Protein AF-A0A1V4YWN0-F1 (afdb_monomer_lite)

Secondary structure (DSSP, 8-state):
-----HHHHHHHHHHHHHHHHHHHHHHHHHHGGG---SS-HHHHHHHHHHHHHHHHHHHHHHHHHHHHHHHHHHHHHHHHHHHHHHHHHHHHHHHHHHHHHHHHHHHHTT--TTT-SEE--TT----TTGGGGGGG-TT--HHHHHHHHHHHHHHHHHHHHHHH-TTSSEEHHHHHTTGGGHHHHHHHHHHHHH-TT-

Foldseek 3Di:
DDPDPPVVVVVVVVVVVVVVVCVVVCVVVVVVVPPDDDDPPPVVVVVVVVVVVVVCVVVCVVVVVVVVVVVVVVVVVVVVVVVLVVLVVLLVLLLVLLVVLLVVLLVLLPDDCVVPQFDQLLVSDHDPVNVVSVVSQPQDDPVLVVLSVVSVVVSVVQNVCCVPPPVNGDGSVVSNVCNVSSVSSVVSSVSSVVPPPD

pLDDT: mean 72.59, std 13.71, range [36.25, 92.62]

Radius of gyration: 34.32 Å; chains: 1; bounding box: 66×40×100 Å

Structure (mmCIF, N/CA/C/O backbone):
data_AF-A0A1V4YWN0-F1
#
_entry.id   AF-A0A1V4YWN0-F1
#
loop_
_atom_site.group_PDB
_atom_site.id
_atom_site.type_symbol
_atom_site.label_atom_id
_atom_site.label_alt_id
_atom_site.label_comp_id
_atom_site.label_asym_id
_atom_site.label_entity_id
_atom_site.label_seq_id
_atom_site.pdbx_PDB_ins_code
_atom_site.Cartn_x
_atom_site.Cartn_y
_atom_site.Cartn_z
_atom_site.occupancy
_atom_site.B_iso_or_equiv
_atom_site.auth_seq_id
_atom_site.auth_comp_id
_atom_site.auth_asym_id
_atom_site.auth_atom_id
_atom_site.pdbx_PDB_model_num
ATOM 1 N N . MET A 1 1 ? 17.679 8.419 -9.869 1.00 37.31 1 MET A N 1
ATOM 2 C CA . MET A 1 1 ? 19.044 8.491 -10.421 1.00 37.31 1 MET A CA 1
ATOM 3 C C . MET A 1 1 ? 19.410 7.092 -10.901 1.00 37.31 1 MET A C 1
ATOM 5 O O . MET A 1 1 ? 19.628 6.218 -10.076 1.00 37.31 1 MET A O 1
ATOM 9 N N . VAL A 1 2 ? 19.307 6.814 -12.204 1.00 39.53 2 VAL A N 1
ATOM 10 C CA . VAL A 1 2 ? 19.708 5.505 -12.746 1.00 39.53 2 VAL A CA 1
ATOM 11 C C . VAL A 1 2 ? 21.231 5.508 -12.811 1.00 39.53 2 VAL A C 1
ATOM 13 O O . VAL A 1 2 ? 21.807 6.296 -13.558 1.00 39.53 2 VAL A O 1
ATOM 16 N N . HIS A 1 3 ? 21.885 4.654 -12.023 1.00 36.25 3 HIS A N 1
ATOM 17 C CA . HIS A 1 3 ? 23.308 4.370 -12.188 1.00 36.25 3 HIS A CA 1
ATOM 18 C C . HIS A 1 3 ? 23.494 3.575 -13.486 1.00 36.25 3 HIS A C 1
ATOM 20 O O . HIS A 1 3 ? 23.595 2.352 -13.495 1.00 36.25 3 HIS A O 1
ATOM 26 N N . MET A 1 4 ? 23.512 4.281 -14.616 1.00 46.16 4 MET A N 1
ATOM 27 C CA . MET A 1 4 ? 24.118 3.745 -15.827 1.00 46.16 4 MET A CA 1
ATOM 28 C C . MET A 1 4 ? 25.611 3.582 -15.551 1.00 46.16 4 MET A C 1
ATOM 30 O O . MET A 1 4 ? 26.273 4.490 -15.046 1.00 46.16 4 MET A O 1
ATOM 34 N N . ASN A 1 5 ? 26.129 2.394 -15.844 1.00 51.06 5 ASN A N 1
ATOM 35 C CA . ASN A 1 5 ? 27.512 2.036 -15.574 1.00 51.06 5 ASN A CA 1
ATOM 36 C C . ASN A 1 5 ? 28.433 3.022 -16.315 1.00 51.06 5 ASN A C 1
ATOM 38 O O . ASN A 1 5 ? 28.303 3.168 -17.531 1.00 51.06 5 ASN A O 1
ATOM 42 N N . HIS A 1 6 ? 29.349 3.692 -15.607 1.00 53.69 6 HIS A N 1
ATOM 43 C CA . HIS A 1 6 ? 30.228 4.759 -16.128 1.00 53.69 6 HIS A CA 1
ATOM 44 C C . HIS A 1 6 ? 30.942 4.367 -17.440 1.00 53.69 6 HIS A C 1
ATOM 46 O O . HIS A 1 6 ? 31.206 5.199 -18.307 1.00 53.69 6 HIS A O 1
ATOM 52 N N . LYS A 1 7 ? 31.186 3.064 -17.629 1.00 52.62 7 LYS A N 1
ATOM 53 C CA . LYS A 1 7 ? 31.732 2.478 -18.859 1.00 52.62 7 LYS A CA 1
ATOM 54 C C . LYS A 1 7 ? 30.882 2.756 -20.108 1.00 52.62 7 LYS A C 1
ATOM 56 O O . LYS A 1 7 ? 31.449 2.983 -21.165 1.00 52.62 7 LYS A O 1
ATOM 61 N N . SER A 1 8 ? 29.552 2.796 -20.004 1.00 52.19 8 SER A N 1
ATOM 62 C CA . SER A 1 8 ? 28.661 3.022 -21.158 1.00 52.19 8 SER A CA 1
ATOM 63 C C . SER A 1 8 ? 28.730 4.461 -21.676 1.00 52.19 8 SER A C 1
ATOM 65 O O . SER A 1 8 ? 28.725 4.669 -22.885 1.00 52.19 8 SER A O 1
ATOM 67 N N . TYR A 1 9 ? 28.877 5.449 -20.783 1.00 59.91 9 TYR A N 1
ATOM 68 C CA . TYR A 1 9 ? 29.095 6.846 -21.178 1.00 59.91 9 TYR A CA 1
ATOM 69 C C . TYR A 1 9 ? 30.463 7.050 -21.824 1.00 59.91 9 TYR A C 1
ATOM 71 O O . TYR A 1 9 ? 30.559 7.747 -22.829 1.00 59.91 9 TYR A O 1
ATOM 79 N N . ILE A 1 10 ? 31.503 6.399 -21.290 1.00 64.69 10 ILE A N 1
ATOM 80 C CA . ILE A 1 10 ? 32.845 6.448 -21.884 1.00 64.69 10 ILE A CA 1
ATOM 81 C C . ILE A 1 10 ? 32.833 5.820 -23.280 1.00 64.69 10 ILE A C 1
ATOM 83 O O . ILE A 1 10 ? 33.376 6.411 -24.203 1.00 64.69 10 ILE A O 1
ATOM 87 N N . VAL A 1 11 ? 32.202 4.656 -23.460 1.00 67.62 11 VAL A N 1
ATOM 88 C CA . VAL A 1 11 ? 32.151 3.977 -24.767 1.00 67.62 11 VAL A CA 1
ATOM 89 C C . VAL A 1 11 ? 31.362 4.800 -25.787 1.00 67.62 11 VAL A C 1
ATOM 91 O O . VAL A 1 11 ? 31.818 4.959 -26.916 1.00 67.62 11 VAL A O 1
ATOM 94 N N . MET A 1 12 ? 30.223 5.379 -25.394 1.00 61.75 12 MET A N 1
ATOM 95 C CA . MET A 1 12 ? 29.432 6.235 -26.282 1.00 61.75 12 MET A CA 1
ATOM 96 C C . MET A 1 12 ? 30.170 7.539 -26.622 1.00 61.75 12 MET A C 1
ATOM 98 O O . MET A 1 12 ? 30.210 7.935 -27.783 1.00 61.75 12 MET A O 1
ATOM 102 N N . GLY A 1 13 ? 30.820 8.169 -25.638 1.00 68.56 13 GLY A N 1
ATOM 103 C CA . GLY A 1 13 ? 31.642 9.362 -25.845 1.00 68.56 13 GLY A CA 1
ATOM 104 C C . GLY A 1 13 ? 32.867 9.094 -26.723 1.00 68.56 13 GLY A C 1
ATOM 105 O O . GLY A 1 13 ? 33.160 9.880 -27.619 1.00 68.56 13 GLY A O 1
ATOM 106 N N . ALA A 1 14 ? 33.538 7.956 -26.532 1.00 70.50 14 ALA A N 1
ATOM 107 C CA . ALA A 1 14 ? 34.670 7.535 -27.352 1.00 70.50 14 ALA A CA 1
ATOM 108 C C . ALA A 1 14 ? 34.246 7.221 -28.792 1.00 70.50 14 ALA A C 1
ATOM 110 O O . ALA A 1 14 ? 34.930 7.632 -29.722 1.00 70.50 14 ALA A O 1
ATOM 111 N N . ALA A 1 15 ? 33.103 6.559 -28.997 1.00 70.69 15 ALA A N 1
ATOM 112 C CA . ALA A 1 15 ? 32.574 6.292 -30.333 1.00 70.69 15 ALA A CA 1
ATOM 113 C C . ALA A 1 15 ? 32.248 7.592 -31.088 1.00 70.69 15 ALA A C 1
ATOM 115 O O . ALA A 1 15 ? 32.632 7.739 -32.247 1.00 70.69 15 ALA A O 1
ATOM 116 N N . VAL A 1 16 ? 31.614 8.562 -30.419 1.00 72.81 16 VAL A N 1
ATOM 117 C CA . VAL A 1 16 ? 31.335 9.888 -30.995 1.00 72.81 16 VAL A CA 1
ATOM 118 C C . VAL A 1 16 ? 32.631 10.651 -31.279 1.00 72.81 16 VAL A C 1
ATOM 120 O O . VAL A 1 16 ? 32.766 11.237 -32.348 1.00 72.81 16 VAL A O 1
ATOM 123 N N . ALA A 1 17 ? 33.614 10.610 -30.376 1.00 72.25 17 ALA A N 1
ATOM 124 C CA . ALA A 1 17 ? 34.901 11.271 -30.576 1.00 72.25 17 ALA A CA 1
ATOM 125 C C . ALA A 1 17 ? 35.695 10.663 -31.745 1.00 72.25 17 ALA A C 1
ATOM 127 O O . ALA A 1 17 ? 36.186 11.400 -32.593 1.00 72.25 17 ALA A O 1
ATOM 128 N N . ILE A 1 18 ? 35.773 9.331 -31.840 1.00 76.06 18 ILE A N 1
ATOM 129 C CA . ILE A 1 18 ? 36.433 8.625 -32.952 1.00 76.06 18 ILE A CA 1
ATOM 130 C C . ILE A 1 18 ? 35.746 8.960 -34.279 1.00 76.06 18 ILE A C 1
ATOM 132 O O . ILE A 1 18 ? 36.415 9.217 -35.275 1.00 76.06 18 ILE A O 1
ATOM 136 N N . PHE A 1 19 ? 34.417 9.017 -34.291 1.00 70.06 19 PHE A N 1
ATOM 137 C CA . PHE A 1 19 ? 33.637 9.379 -35.469 1.00 70.06 19 PHE A CA 1
ATOM 138 C C . PHE A 1 19 ? 33.872 10.831 -35.908 1.00 70.06 19 PHE A C 1
ATOM 140 O O . PHE A 1 19 ? 34.099 11.088 -37.089 1.00 70.06 19 PHE A O 1
ATOM 147 N N . LEU A 1 20 ? 33.903 11.773 -34.960 1.00 69.81 20 LEU A N 1
ATOM 148 C CA . LEU A 1 20 ? 34.210 13.179 -35.234 1.00 69.81 20 LEU A CA 1
ATOM 149 C C . LEU A 1 20 ? 35.657 13.380 -35.708 1.00 69.81 20 LEU A C 1
ATOM 151 O O . LEU A 1 20 ? 35.900 14.215 -36.574 1.00 69.81 20 LEU A O 1
ATOM 155 N N . LEU A 1 21 ? 36.606 12.594 -35.192 1.00 70.19 21 LEU A N 1
ATOM 156 C CA . LEU A 1 21 ? 38.009 12.615 -35.620 1.00 70.19 21 LEU A CA 1
ATOM 157 C C . LEU A 1 21 ? 38.237 11.917 -36.971 1.00 70.19 21 LEU A C 1
ATOM 159 O O . LEU A 1 21 ? 39.190 12.247 -37.675 1.00 70.19 21 LEU A O 1
ATOM 163 N N . ALA A 1 22 ? 37.366 10.983 -37.359 1.00 66.69 22 ALA A N 1
ATOM 164 C CA . ALA A 1 22 ? 37.420 10.313 -38.656 1.00 66.69 22 ALA A CA 1
ATOM 165 C C . ALA A 1 22 ? 36.814 11.155 -39.796 1.00 66.69 22 ALA A C 1
ATOM 167 O O . ALA A 1 22 ? 37.215 10.983 -40.947 1.00 66.69 22 ALA A O 1
ATOM 168 N N . LEU A 1 23 ? 35.898 12.090 -39.498 1.00 62.34 23 LEU A N 1
ATOM 169 C CA . LEU A 1 23 ? 35.267 12.967 -40.498 1.00 62.34 23 LEU A CA 1
ATOM 170 C C . LEU A 1 23 ? 36.295 13.735 -41.359 1.00 62.34 23 LEU A C 1
ATOM 172 O O . LEU A 1 23 ? 36.214 13.623 -42.583 1.00 62.34 23 LEU A O 1
ATOM 176 N N . PRO A 1 24 ? 37.305 14.435 -40.794 1.00 60.66 24 PRO A N 1
ATOM 177 C CA . PRO A 1 24 ? 38.325 15.118 -41.590 1.00 60.66 24 PRO A CA 1
ATOM 178 C C . PRO A 1 24 ? 39.103 14.177 -42.514 1.00 60.66 24 PRO A C 1
ATOM 180 O O . PRO A 1 24 ? 39.432 14.560 -43.630 1.00 60.66 24 PRO A O 1
ATOM 183 N N . LEU A 1 25 ? 39.374 12.940 -42.085 1.00 60.31 25 LEU A N 1
ATOM 184 C CA . LEU A 1 25 ? 40.135 11.961 -42.870 1.00 60.31 25 LEU A CA 1
ATOM 185 C C . LEU A 1 25 ? 39.333 11.415 -44.058 1.00 60.31 25 LEU A C 1
ATOM 187 O O . LEU A 1 25 ? 39.895 11.202 -45.132 1.00 60.31 25 LEU A O 1
ATOM 191 N N . ILE A 1 26 ? 38.021 11.232 -43.889 1.00 61.62 26 ILE A N 1
ATOM 192 C CA 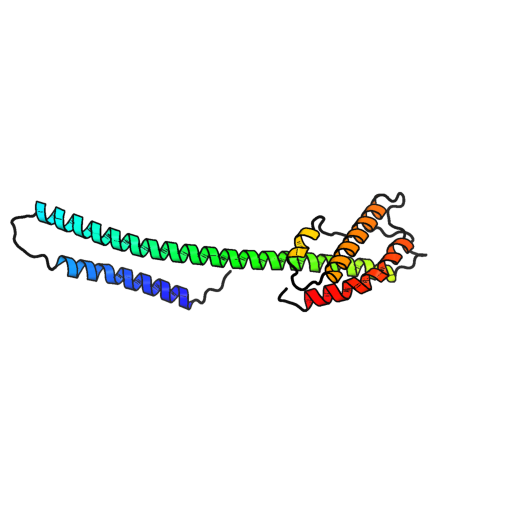. ILE A 1 26 ? 37.118 10.802 -44.965 1.00 61.62 26 ILE A CA 1
ATOM 193 C C . ILE A 1 26 ? 36.950 11.929 -45.995 1.00 61.62 26 ILE A C 1
ATOM 195 O O . ILE A 1 26 ? 37.051 11.679 -47.196 1.00 61.62 26 ILE A O 1
ATOM 199 N N . PHE A 1 27 ? 36.775 13.177 -45.546 1.00 56.78 27 PHE A N 1
ATOM 200 C CA . PHE A 1 27 ? 36.666 14.329 -46.447 1.00 56.78 27 PHE A CA 1
ATOM 201 C C . PHE A 1 27 ? 37.979 14.638 -47.177 1.00 56.78 27 PHE A C 1
ATOM 203 O O . PHE A 1 27 ? 37.954 14.908 -48.376 1.00 56.78 27 PHE A O 1
ATOM 210 N N . ASN A 1 28 ? 39.128 14.543 -46.500 1.00 55.12 28 ASN A N 1
ATOM 211 C CA . ASN A 1 28 ? 40.424 14.867 -47.101 1.00 55.12 28 ASN A CA 1
ATOM 212 C C . ASN A 1 28 ? 40.854 13.839 -48.167 1.00 55.12 28 ASN A C 1
ATOM 214 O O . ASN A 1 28 ? 41.396 14.224 -49.201 1.00 55.12 28 ASN A O 1
ATOM 218 N N . ASN A 1 29 ? 40.554 12.547 -47.971 1.00 54.59 29 ASN A N 1
ATOM 219 C CA . ASN A 1 29 ? 40.849 11.493 -48.955 1.00 54.59 29 ASN A CA 1
ATOM 220 C C . ASN A 1 29 ? 39.800 11.394 -50.081 1.00 54.59 29 ASN A C 1
ATOM 222 O O . ASN A 1 29 ? 40.133 10.990 -51.193 1.00 54.59 29 ASN A O 1
ATOM 226 N N . GLY A 1 30 ? 38.543 11.780 -49.827 1.00 52.00 30 GLY A N 1
ATOM 227 C CA . GLY A 1 30 ? 37.497 11.830 -50.856 1.00 52.00 30 GLY A CA 1
ATOM 228 C C . GLY A 1 30 ? 37.662 12.992 -51.846 1.00 52.00 30 GLY A C 1
ATOM 229 O O . GLY A 1 30 ? 37.356 12.840 -53.025 1.00 52.00 30 GLY A O 1
ATOM 230 N N . LEU A 1 31 ? 38.192 14.134 -51.390 1.00 48.06 31 LEU A N 1
ATOM 231 C CA . LEU A 1 31 ? 38.427 15.327 -52.219 1.00 48.06 31 LEU A CA 1
ATOM 232 C C . LEU A 1 31 ? 39.722 15.264 -53.047 1.00 48.06 31 LEU A C 1
ATOM 234 O O . LEU A 1 31 ? 39.820 15.920 -54.082 1.00 48.06 31 LEU A O 1
ATOM 238 N N . SER A 1 32 ? 40.714 14.470 -52.638 1.00 46.69 32 SER A N 1
ATOM 239 C CA . SER A 1 32 ? 42.018 14.400 -53.318 1.00 46.69 32 SER A CA 1
ATOM 240 C C . SER A 1 32 ? 42.033 13.511 -54.572 1.00 46.69 32 SER A C 1
ATOM 242 O O . SER A 1 32 ? 42.962 13.608 -55.370 1.00 46.69 32 SER A O 1
ATOM 244 N N . TYR A 1 33 ? 40.979 12.729 -54.833 1.00 47.00 33 TYR A N 1
ATOM 245 C CA . TYR A 1 33 ? 40.829 11.960 -56.081 1.00 47.00 33 TYR A CA 1
ATOM 246 C C . TYR A 1 33 ? 40.317 12.780 -57.281 1.00 47.00 33 TYR A C 1
ATOM 248 O O . TYR A 1 33 ? 40.117 12.233 -58.364 1.00 47.00 33 TYR A O 1
ATOM 256 N N . GLN A 1 34 ? 40.118 14.092 -57.121 1.00 46.84 34 GLN A N 1
ATOM 257 C CA . GLN A 1 34 ? 39.485 14.957 -58.123 1.00 46.84 34 GLN A CA 1
ATOM 258 C C . GLN A 1 34 ? 40.408 16.041 -58.712 1.00 46.84 34 GLN A C 1
ATOM 260 O O . GLN A 1 34 ? 39.942 17.059 -59.220 1.00 46.84 34 GLN A O 1
ATOM 265 N N . TYR A 1 35 ? 41.725 15.813 -58.722 1.00 44.22 35 TYR A N 1
ATOM 266 C CA . TYR A 1 35 ? 42.666 16.648 -59.477 1.00 44.22 35 TYR A CA 1
ATOM 267 C C . TYR A 1 35 ? 42.617 16.326 -60.980 1.00 44.22 35 TYR A C 1
ATOM 269 O O . TYR A 1 35 ? 43.440 15.568 -61.488 1.00 44.22 35 TYR A O 1
ATOM 277 N N . VAL A 1 36 ? 41.673 16.927 -61.715 1.00 42.22 36 VAL A N 1
ATOM 278 C CA . VAL A 1 36 ? 41.717 16.982 -63.187 1.00 42.22 36 VAL A CA 1
ATOM 279 C C . VAL A 1 36 ? 41.359 18.386 -63.695 1.00 42.22 36 VAL A C 1
ATOM 281 O O . VAL A 1 36 ? 40.204 18.784 -63.668 1.00 42.22 36 VAL A O 1
ATOM 284 N N . SER A 1 37 ? 42.387 19.065 -64.224 1.00 40.94 37 SER A N 1
ATOM 285 C CA . SER A 1 37 ? 42.400 20.085 -65.295 1.00 40.94 37 SER A CA 1
ATOM 286 C C . SER A 1 37 ? 41.534 21.363 -65.185 1.00 40.94 37 SER A C 1
ATOM 288 O O . SER A 1 37 ? 40.313 21.344 -65.062 1.00 40.94 37 SER A O 1
ATOM 290 N N . ASN A 1 38 ? 42.209 22.505 -65.372 1.00 46.41 38 ASN A N 1
ATOM 291 C CA . ASN A 1 38 ? 41.763 23.903 -65.240 1.00 46.41 38 ASN A CA 1
ATOM 292 C C . ASN A 1 38 ? 40.707 24.406 -66.261 1.00 46.41 38 ASN A C 1
ATOM 294 O O . ASN A 1 38 ? 40.822 25.526 -66.755 1.00 46.41 38 ASN A O 1
ATOM 298 N N . SER A 1 39 ? 39.655 23.652 -66.589 1.00 44.75 39 SER A N 1
ATOM 299 C CA . SER A 1 39 ? 38.633 24.128 -67.549 1.00 44.75 39 SER A CA 1
ATOM 300 C C . SER A 1 39 ? 37.170 23.970 -67.125 1.00 44.75 39 SER A C 1
ATOM 302 O O . SER A 1 39 ? 36.275 24.051 -67.964 1.00 44.75 39 SER A O 1
ATOM 304 N N . SER A 1 40 ? 36.868 23.788 -65.834 1.00 46.34 40 SER A N 1
ATOM 305 C CA . SER A 1 40 ? 35.477 23.540 -65.417 1.00 46.34 40 SER A CA 1
ATOM 306 C C . SER A 1 40 ? 35.127 23.955 -63.982 1.00 46.34 40 SER A C 1
ATOM 308 O O . SER A 1 40 ? 34.377 23.252 -63.316 1.00 46.34 40 SER A O 1
ATOM 310 N N . LEU A 1 41 ? 35.598 25.112 -63.504 1.00 50.47 41 LEU A N 1
ATOM 311 C CA . LEU A 1 41 ? 35.347 25.576 -62.126 1.00 50.47 41 LEU A CA 1
ATOM 312 C C . LEU A 1 41 ? 33.842 25.635 -61.753 1.00 50.47 41 LEU A C 1
ATOM 314 O O . LEU A 1 41 ? 33.467 25.214 -60.662 1.00 50.47 41 LEU A O 1
ATOM 318 N N . ASP A 1 42 ? 32.966 26.046 -62.681 1.00 48.59 42 ASP A N 1
ATOM 319 C CA . ASP A 1 42 ? 31.506 26.118 -62.452 1.00 48.59 42 ASP A CA 1
ATOM 320 C C . ASP A 1 42 ? 30.786 24.760 -62.510 1.00 48.59 42 ASP A C 1
ATOM 322 O O . ASP A 1 42 ? 29.768 24.557 -61.843 1.00 48.59 42 ASP A O 1
ATOM 326 N N . ARG A 1 43 ? 31.305 23.795 -63.285 1.00 49.06 43 ARG A N 1
ATOM 327 C CA . ARG A 1 43 ? 30.758 22.425 -63.321 1.00 49.06 43 ARG A CA 1
ATOM 328 C C . ARG A 1 43 ? 31.280 21.577 -62.165 1.00 49.06 43 ARG A C 1
ATOM 330 O O . ARG A 1 43 ? 30.512 20.782 -61.633 1.00 49.06 43 ARG A O 1
ATOM 337 N N . PHE A 1 44 ? 32.528 21.786 -61.744 1.00 49.06 44 PHE A N 1
ATOM 338 C CA . PHE A 1 44 ? 33.102 21.151 -60.560 1.00 49.06 44 PHE A CA 1
ATOM 339 C C . PHE A 1 44 ? 32.386 21.608 -59.292 1.00 49.06 44 PHE A C 1
ATOM 341 O O . PHE A 1 44 ? 31.843 20.760 -58.601 1.00 49.06 44 PHE A O 1
ATOM 348 N N . ASN A 1 45 ? 32.260 22.916 -59.029 1.00 50.97 45 ASN A N 1
ATOM 349 C CA . ASN A 1 45 ? 31.581 23.405 -57.818 1.00 50.97 45 ASN A CA 1
ATOM 350 C C . ASN A 1 45 ? 30.142 22.875 -57.672 1.00 50.97 45 ASN A C 1
ATOM 352 O O . ASN A 1 45 ? 29.724 22.532 -56.566 1.00 50.97 45 ASN A O 1
ATOM 356 N N . ASN A 1 46 ? 29.404 22.733 -58.780 1.00 52.12 46 ASN A N 1
ATOM 357 C CA . ASN A 1 46 ? 28.073 22.121 -58.764 1.00 52.12 46 ASN A CA 1
ATOM 358 C C . ASN A 1 46 ? 28.118 20.610 -58.473 1.00 52.12 46 ASN A C 1
ATOM 360 O O . ASN A 1 46 ? 27.343 20.126 -57.652 1.00 52.12 46 ASN A O 1
ATOM 364 N N . TYR A 1 47 ? 29.031 19.849 -59.086 1.00 53.84 47 TYR A N 1
ATOM 365 C CA . TYR A 1 47 ? 29.130 18.399 -58.863 1.00 53.84 47 TYR A CA 1
ATOM 366 C C . TYR A 1 47 ? 29.630 18.050 -57.454 1.00 53.84 47 TYR A C 1
ATOM 368 O O . TYR A 1 47 ? 29.092 17.143 -56.812 1.00 53.84 47 TYR A O 1
ATOM 376 N N . THR A 1 48 ? 30.620 18.786 -56.940 1.00 56.47 48 THR A N 1
ATOM 377 C CA . THR A 1 48 ? 31.147 18.603 -55.581 1.00 56.47 48 THR A CA 1
ATOM 378 C C . THR A 1 48 ? 30.110 19.024 -54.541 1.00 56.47 48 THR A C 1
ATOM 380 O O . THR A 1 48 ? 29.927 18.329 -53.547 1.00 56.47 48 THR A O 1
ATOM 383 N N . GLY A 1 49 ? 29.355 20.101 -54.793 1.00 57.47 49 GLY A N 1
ATOM 384 C CA . GLY A 1 49 ? 28.262 20.544 -53.922 1.00 57.47 49 GLY A CA 1
ATOM 385 C C . GLY A 1 49 ? 27.089 19.557 -53.864 1.00 57.47 49 GLY A C 1
ATOM 386 O O . GLY A 1 49 ? 26.590 19.247 -52.779 1.00 57.47 49 GLY A O 1
ATOM 387 N N . VAL A 1 50 ? 26.678 19.005 -55.012 1.00 60.69 50 VAL A N 1
ATOM 388 C CA . VAL A 1 50 ? 25.588 18.016 -55.099 1.00 60.69 50 VAL A CA 1
ATOM 389 C C . VAL A 1 50 ? 25.979 16.683 -54.450 1.00 60.69 50 VAL A C 1
ATOM 391 O O . VAL A 1 50 ? 25.191 16.115 -53.694 1.00 60.69 50 VAL A O 1
ATOM 394 N N . THR A 1 51 ? 27.202 16.196 -54.679 1.00 60.72 51 THR A N 1
ATOM 395 C CA . THR A 1 51 ? 27.686 14.947 -54.062 1.00 60.72 51 THR A CA 1
ATOM 396 C C . THR A 1 51 ? 27.899 15.097 -52.555 1.00 60.72 51 THR A C 1
ATOM 398 O O . THR A 1 51 ? 27.458 14.234 -51.796 1.00 60.72 51 THR A O 1
ATOM 401 N N . LEU A 1 52 ? 28.472 16.216 -52.098 1.00 60.25 52 LEU A N 1
ATOM 402 C CA . LEU A 1 52 ? 28.610 16.530 -50.673 1.00 60.25 52 LEU A CA 1
ATOM 403 C C . LEU A 1 52 ? 27.249 16.574 -49.966 1.00 60.25 52 LEU A C 1
ATOM 405 O O . LEU A 1 52 ? 27.094 15.983 -48.899 1.00 60.25 52 LEU A O 1
ATOM 409 N N . SER A 1 53 ? 26.251 17.213 -50.580 1.00 57.44 53 SER A N 1
ATOM 410 C CA . SER A 1 53 ? 24.889 17.297 -50.034 1.00 57.44 53 SER A CA 1
ATOM 411 C C . SER A 1 53 ? 24.207 15.927 -49.964 1.00 57.44 53 SER A C 1
ATOM 413 O O . SER A 1 53 ? 23.542 15.621 -48.977 1.00 57.44 53 SER A O 1
ATOM 415 N N . TYR A 1 54 ? 24.407 15.073 -50.973 1.00 66.00 54 TYR A N 1
ATOM 416 C CA . TYR A 1 54 ? 23.858 13.715 -51.004 1.00 66.00 54 TYR A CA 1
ATOM 417 C C . TYR A 1 54 ? 24.437 12.828 -49.892 1.00 66.00 54 TYR A C 1
ATOM 419 O O . TYR A 1 54 ? 23.685 12.203 -49.141 1.00 66.00 54 TYR A O 1
ATOM 427 N N . TYR A 1 55 ? 25.763 12.818 -49.719 1.00 64.06 55 TYR A N 1
ATOM 428 C CA . TYR A 1 55 ? 26.399 12.051 -48.644 1.00 64.06 55 TYR A CA 1
ATOM 429 C C . TYR A 1 55 ? 26.085 12.620 -47.257 1.00 64.06 55 TYR A C 1
ATOM 431 O O . TYR A 1 55 ? 25.831 11.849 -46.332 1.00 64.06 55 TYR A O 1
ATOM 439 N N . ALA A 1 56 ? 26.022 13.948 -47.111 1.00 63.44 56 ALA A N 1
ATOM 440 C CA . ALA A 1 56 ? 25.607 14.589 -45.867 1.00 63.44 56 ALA A CA 1
ATOM 441 C C . ALA A 1 56 ? 24.156 14.242 -45.492 1.00 63.44 56 ALA A C 1
ATOM 443 O O . ALA A 1 56 ? 23.876 14.010 -44.318 1.00 63.44 56 ALA A O 1
ATOM 444 N N . ALA A 1 57 ? 23.247 14.139 -46.468 1.00 61.16 57 ALA A N 1
ATOM 445 C CA . ALA A 1 57 ? 21.861 13.737 -46.235 1.00 61.16 57 ALA A CA 1
ATOM 446 C C . ALA A 1 57 ? 21.738 12.263 -45.816 1.00 61.16 57 ALA A C 1
ATOM 448 O O . ALA A 1 57 ? 21.037 11.961 -44.850 1.00 61.16 57 ALA A O 1
ATOM 449 N N . ILE A 1 58 ? 22.453 11.347 -46.482 1.00 67.38 58 ILE A N 1
ATOM 450 C CA . ILE A 1 58 ? 22.487 9.923 -46.097 1.00 67.38 58 ILE A CA 1
ATOM 451 C C . ILE A 1 58 ? 23.040 9.769 -44.680 1.00 67.38 58 ILE A C 1
ATOM 453 O O . ILE A 1 58 ? 22.475 9.055 -43.852 1.00 67.38 58 ILE A O 1
ATOM 457 N N . PHE A 1 59 ? 24.129 10.471 -44.386 1.00 68.62 59 PHE A N 1
ATOM 458 C CA . PHE A 1 59 ? 24.786 10.406 -43.092 1.00 68.62 59 PHE A CA 1
ATOM 459 C C . PHE A 1 59 ? 23.946 11.043 -41.984 1.00 68.62 59 PHE A C 1
ATOM 461 O O . PHE A 1 59 ? 23.771 10.443 -40.926 1.00 68.62 59 PHE A O 1
ATOM 468 N N . GLY A 1 60 ? 23.360 12.214 -42.239 1.00 66.00 60 GLY A N 1
ATOM 469 C CA . GLY A 1 60 ? 22.420 12.869 -41.332 1.00 66.00 60 GLY A CA 1
ATOM 470 C C . GLY A 1 60 ? 21.183 12.011 -41.069 1.00 66.00 60 GLY A C 1
ATOM 471 O O . GLY A 1 60 ? 20.742 11.916 -39.927 1.00 66.00 60 GLY A O 1
ATOM 472 N N . GLY A 1 61 ? 20.680 11.311 -42.090 1.00 62.81 61 GLY A N 1
ATOM 473 C CA . GLY A 1 61 ? 19.593 10.342 -41.955 1.00 62.81 61 GLY A CA 1
ATOM 474 C C . GLY A 1 61 ? 19.977 9.134 -41.099 1.00 62.81 61 GLY A C 1
ATOM 475 O O . GLY A 1 61 ? 19.215 8.741 -40.217 1.00 62.81 61 GLY A O 1
ATOM 476 N N . PHE A 1 62 ? 21.174 8.577 -41.295 1.00 69.50 62 PHE A N 1
ATOM 477 C CA . PHE A 1 62 ? 21.660 7.439 -40.512 1.00 69.50 62 PHE A CA 1
ATOM 478 C C . PHE A 1 62 ? 21.908 7.813 -39.043 1.00 69.50 62 PHE A C 1
ATOM 480 O O . PHE A 1 62 ? 21.438 7.130 -38.134 1.00 69.50 62 PHE A O 1
ATOM 487 N N . VAL A 1 63 ? 22.585 8.938 -38.802 1.00 70.19 63 VAL A N 1
ATOM 488 C CA . VAL A 1 63 ? 22.840 9.468 -37.456 1.00 70.19 63 VAL A CA 1
ATOM 489 C C . VAL A 1 63 ? 21.523 9.833 -36.769 1.00 70.19 63 VAL A C 1
ATOM 491 O O . VAL A 1 63 ? 21.286 9.405 -35.639 1.00 70.19 63 VAL A O 1
ATOM 494 N N . GLY A 1 64 ? 20.632 10.548 -37.461 1.00 68.88 64 GLY A N 1
ATOM 495 C CA . GLY A 1 64 ? 19.300 10.891 -36.964 1.00 68.88 64 GLY A CA 1
ATOM 496 C C . GLY A 1 64 ? 18.488 9.652 -36.587 1.00 68.88 64 GLY A C 1
ATOM 497 O O . GLY A 1 64 ? 17.968 9.582 -35.477 1.00 68.88 64 GLY A O 1
ATOM 498 N N . GLY A 1 65 ? 18.469 8.629 -37.448 1.00 68.56 65 GLY A N 1
ATOM 499 C CA . GLY A 1 65 ? 17.792 7.358 -37.185 1.00 68.56 65 GLY A CA 1
ATOM 500 C C . GLY A 1 65 ? 18.319 6.631 -35.944 1.00 68.56 65 GLY A C 1
ATOM 501 O O . GLY A 1 65 ? 17.524 6.134 -35.143 1.00 68.56 65 GLY A O 1
ATOM 502 N N . ILE A 1 66 ? 19.640 6.622 -35.725 1.00 74.25 66 ILE A N 1
ATOM 503 C CA . ILE A 1 66 ? 20.251 6.042 -34.518 1.00 74.25 66 ILE A CA 1
ATOM 504 C C . ILE A 1 66 ? 19.826 6.810 -33.263 1.00 74.25 66 ILE A C 1
ATOM 506 O O . ILE A 1 66 ? 19.443 6.186 -32.270 1.00 74.25 66 ILE A O 1
ATOM 510 N N . PHE A 1 67 ? 19.856 8.145 -33.294 1.00 69.69 67 PHE A N 1
ATOM 511 C CA . PHE A 1 67 ? 19.435 8.962 -32.154 1.00 69.69 67 PHE A CA 1
ATOM 512 C C . PHE A 1 67 ? 17.944 8.809 -31.854 1.00 69.69 67 PHE A C 1
ATOM 514 O O . PHE A 1 67 ? 17.574 8.673 -30.687 1.00 69.69 67 PHE A O 1
ATOM 521 N N . THR A 1 68 ? 17.090 8.755 -32.877 1.00 74.69 68 THR A N 1
ATOM 522 C CA . THR A 1 68 ? 15.657 8.492 -32.704 1.00 74.69 68 THR A CA 1
ATOM 523 C C . THR A 1 68 ? 15.424 7.110 -32.098 1.00 74.69 68 THR A C 1
ATOM 525 O O . THR A 1 68 ? 14.699 6.996 -31.113 1.00 74.69 68 THR A O 1
ATOM 528 N N . TYR A 1 69 ? 16.079 6.066 -32.611 1.00 74.50 69 TYR A N 1
ATOM 529 C CA . TYR A 1 69 ? 15.965 4.713 -32.063 1.00 74.50 69 TYR A CA 1
ATOM 530 C C . TYR A 1 69 ? 16.436 4.635 -30.602 1.00 74.50 69 TYR A C 1
ATOM 532 O O . TYR A 1 69 ? 15.744 4.071 -29.750 1.00 74.50 69 TYR A O 1
ATOM 540 N N . ALA A 1 70 ? 17.581 5.246 -30.283 1.00 69.25 70 ALA A N 1
ATOM 541 C CA . ALA A 1 70 ? 18.101 5.308 -28.921 1.00 69.25 70 ALA A CA 1
ATOM 542 C C . ALA A 1 70 ? 17.165 6.091 -27.982 1.00 69.25 70 ALA A C 1
ATOM 544 O O . ALA A 1 70 ? 16.904 5.639 -26.866 1.00 69.25 70 ALA A O 1
ATOM 545 N N . GLY A 1 71 ? 16.618 7.219 -28.443 1.00 68.00 71 GLY A N 1
ATOM 546 C CA . GLY A 1 71 ? 15.665 8.039 -27.696 1.00 68.00 71 GLY A CA 1
ATOM 547 C C . GLY A 1 71 ? 14.361 7.302 -27.394 1.00 68.00 71 GLY A C 1
ATOM 548 O O . GLY A 1 71 ? 13.923 7.281 -26.244 1.00 68.00 71 GLY A O 1
ATOM 549 N N . VAL A 1 72 ? 13.781 6.621 -28.389 1.00 75.56 72 VAL A N 1
ATOM 550 C CA . VAL A 1 72 ? 12.573 5.794 -28.215 1.00 75.56 72 VAL A CA 1
ATOM 551 C C . VAL A 1 72 ? 12.834 4.660 -27.224 1.00 75.56 72 VAL A C 1
ATOM 553 O O . VAL A 1 72 ? 12.061 4.470 -26.287 1.00 75.56 72 VAL A O 1
ATOM 556 N N . LYS A 1 73 ? 13.957 3.945 -27.361 1.00 73.31 73 LYS A N 1
ATOM 557 C CA . LYS A 1 73 ? 14.321 2.857 -26.442 1.00 73.31 73 LYS A CA 1
ATOM 558 C C . LYS A 1 73 ? 14.506 3.348 -25.002 1.00 73.31 73 LYS A C 1
ATOM 560 O O . LYS A 1 73 ? 14.088 2.673 -24.063 1.00 73.31 73 LYS A O 1
ATOM 565 N N . LEU A 1 74 ? 15.109 4.522 -24.817 1.00 68.06 74 LEU A N 1
ATOM 566 C CA . LEU A 1 74 ? 15.295 5.133 -23.500 1.00 68.06 74 LEU A CA 1
ATOM 567 C C . LEU A 1 74 ? 13.962 5.590 -22.891 1.00 68.06 74 LEU A C 1
ATOM 569 O O . LEU A 1 74 ? 13.735 5.378 -21.702 1.00 68.06 74 LEU A O 1
ATOM 573 N N . SER A 1 75 ? 13.064 6.152 -23.705 1.00 68.06 75 SER A N 1
ATOM 574 C CA . SER A 1 75 ? 11.714 6.544 -23.286 1.00 68.06 75 SER A CA 1
ATOM 575 C C . SER A 1 75 ? 10.890 5.341 -22.815 1.00 68.06 75 SER A C 1
ATOM 577 O O . SER A 1 75 ? 10.371 5.365 -21.700 1.00 68.06 75 SER A O 1
ATOM 579 N N . LEU A 1 76 ? 10.867 4.252 -23.590 1.00 69.00 76 LEU A N 1
ATOM 580 C CA . LEU A 1 76 ? 10.167 3.012 -23.230 1.00 69.00 76 LEU A CA 1
ATOM 581 C C . LEU A 1 76 ? 10.718 2.388 -21.940 1.00 69.00 76 LEU A C 1
ATOM 583 O O . LEU A 1 76 ? 9.955 1.988 -21.061 1.00 69.00 76 LEU A O 1
ATOM 587 N N . ASN A 1 77 ? 12.045 2.354 -21.783 1.00 68.25 77 ASN A N 1
ATOM 588 C CA . ASN A 1 77 ? 12.668 1.852 -20.557 1.00 68.25 77 ASN A CA 1
ATOM 589 C C . ASN A 1 77 ? 12.315 2.712 -19.336 1.00 68.25 77 ASN A C 1
ATOM 591 O O . ASN A 1 77 ? 12.044 2.175 -18.262 1.00 68.25 77 ASN A O 1
ATOM 595 N N . ASN A 1 78 ? 12.298 4.039 -19.486 1.00 68.69 78 ASN A N 1
ATOM 596 C CA . ASN A 1 78 ? 11.909 4.941 -18.406 1.00 68.69 78 ASN A CA 1
ATOM 597 C C . ASN A 1 78 ? 10.429 4.797 -18.050 1.00 68.69 78 ASN A C 1
ATOM 599 O O . ASN A 1 78 ? 10.110 4.784 -16.868 1.00 68.69 78 ASN A O 1
ATOM 603 N N . GLN A 1 79 ? 9.542 4.630 -19.032 1.00 66.50 79 GLN A N 1
ATOM 604 C CA . GLN A 1 79 ? 8.126 4.354 -18.781 1.00 66.50 79 GLN A CA 1
ATOM 605 C C . GLN A 1 79 ? 7.948 3.055 -17.989 1.00 66.50 79 GLN A C 1
ATOM 607 O O . GLN A 1 79 ? 7.267 3.057 -16.971 1.00 66.50 79 GLN A O 1
ATOM 612 N N . GLY A 1 80 ? 8.639 1.976 -18.372 1.00 73.06 80 GLY A N 1
ATOM 613 C CA . GLY A 1 80 ? 8.593 0.716 -17.624 1.00 73.06 80 GLY A CA 1
ATOM 614 C C . GLY A 1 80 ? 9.094 0.847 -16.180 1.00 73.06 80 GLY A C 1
ATOM 615 O O . GLY A 1 80 ? 8.527 0.250 -15.269 1.00 73.06 80 GLY A O 1
ATOM 616 N N . LEU A 1 81 ? 10.133 1.654 -15.943 1.00 76.19 81 LEU A N 1
ATOM 617 C CA . LEU A 1 81 ? 10.631 1.934 -14.591 1.00 76.19 81 LEU A CA 1
ATOM 618 C C . LEU A 1 81 ? 9.685 2.827 -13.779 1.00 76.19 81 LEU A C 1
ATOM 620 O O . LEU A 1 81 ? 9.578 2.636 -12.570 1.00 76.19 81 LEU A O 1
ATOM 624 N N . LEU A 1 82 ? 9.025 3.795 -14.418 1.00 74.94 82 LEU A N 1
ATOM 625 C CA . LEU A 1 82 ? 8.046 4.668 -13.772 1.00 74.94 82 LEU A CA 1
ATOM 626 C C . LEU A 1 82 ? 6.814 3.873 -13.339 1.00 74.94 82 LEU A C 1
ATOM 628 O O . LEU A 1 82 ? 6.461 3.940 -12.169 1.00 74.94 82 LEU A O 1
ATOM 632 N N . VAL A 1 83 ? 6.262 3.042 -14.227 1.00 79.25 83 VAL A N 1
ATOM 633 C CA . VAL A 1 83 ? 5.114 2.172 -13.922 1.00 79.25 83 VAL A CA 1
ATOM 634 C C . VAL A 1 83 ? 5.428 1.230 -12.759 1.00 79.25 83 VAL A C 1
ATOM 636 O O . VAL A 1 83 ? 4.624 1.091 -11.846 1.00 79.25 83 VAL A O 1
ATOM 639 N N . LYS A 1 84 ? 6.624 0.626 -12.735 1.00 80.75 84 LYS A N 1
ATOM 640 C CA . LYS A 1 84 ? 7.041 -0.238 -11.617 1.00 80.75 84 LYS A CA 1
ATOM 641 C C . LYS A 1 84 ? 7.146 0.512 -10.291 1.00 80.75 84 LYS A C 1
ATOM 643 O O . LYS A 1 84 ? 6.719 -0.005 -9.268 1.00 80.75 84 LYS A O 1
ATOM 648 N N . ARG A 1 85 ? 7.709 1.723 -10.299 1.00 82.88 85 ARG A N 1
ATOM 649 C CA . ARG A 1 85 ? 7.812 2.551 -9.086 1.00 82.88 85 ARG A CA 1
ATOM 650 C C . ARG A 1 85 ? 6.456 3.020 -8.590 1.00 82.88 85 ARG A C 1
ATOM 652 O O . ARG A 1 85 ? 6.253 3.101 -7.387 1.00 82.88 85 ARG A O 1
ATOM 659 N N . GLU A 1 86 ? 5.565 3.367 -9.508 1.00 81.88 86 GLU A N 1
ATOM 660 C CA . GLU A 1 86 ? 4.199 3.760 -9.187 1.00 81.88 86 GLU A CA 1
ATOM 661 C C . GLU A 1 86 ? 3.446 2.581 -8.567 1.00 81.88 86 GLU A C 1
ATOM 663 O O . GLU A 1 86 ? 2.906 2.719 -7.475 1.00 81.88 86 GLU A O 1
ATOM 668 N N . ALA A 1 87 ? 3.535 1.390 -9.165 1.00 84.19 87 ALA A N 1
ATOM 669 C CA . ALA A 1 87 ? 2.973 0.171 -8.589 1.00 84.19 87 ALA A CA 1
ATOM 670 C C . ALA A 1 87 ? 3.511 -0.116 -7.176 1.00 84.19 87 ALA A C 1
ATOM 672 O O . ALA A 1 87 ? 2.737 -0.334 -6.245 1.00 84.19 87 ALA A O 1
ATOM 673 N N . GLU A 1 88 ? 4.829 -0.025 -6.986 1.00 86.56 88 GLU A N 1
ATOM 674 C CA . GLU A 1 88 ? 5.465 -0.207 -5.678 1.00 86.56 88 GLU A CA 1
ATOM 675 C C . GLU A 1 88 ? 4.998 0.846 -4.657 1.00 86.56 88 GLU A C 1
ATOM 677 O O . GLU A 1 88 ? 4.762 0.527 -3.490 1.00 86.56 88 GLU A O 1
ATOM 682 N N . ALA A 1 89 ? 4.809 2.098 -5.083 1.00 86.44 89 ALA A N 1
ATOM 683 C CA . ALA A 1 89 ? 4.282 3.160 -4.234 1.00 86.44 89 ALA A CA 1
ATOM 684 C C . ALA A 1 89 ? 2.829 2.889 -3.813 1.00 86.44 89 ALA A C 1
ATOM 686 O O . ALA A 1 89 ? 2.524 2.987 -2.624 1.00 86.44 89 ALA A O 1
ATOM 687 N N . HIS A 1 90 ? 1.957 2.491 -4.747 1.00 87.50 90 HIS A N 1
ATOM 688 C CA . HIS A 1 90 ? 0.566 2.121 -4.454 1.00 87.50 90 HIS A CA 1
ATOM 689 C C . HIS A 1 90 ? 0.498 0.929 -3.486 1.00 87.50 90 HIS A C 1
ATOM 691 O O . HIS A 1 90 ? -0.207 0.990 -2.477 1.00 87.50 90 HIS A O 1
ATOM 697 N N . ARG A 1 91 ? 1.305 -0.114 -3.717 1.00 88.25 91 ARG A N 1
ATOM 698 C CA . ARG A 1 91 ? 1.448 -1.259 -2.803 1.00 88.25 91 ARG A CA 1
ATOM 699 C C . ARG A 1 91 ? 1.874 -0.819 -1.400 1.00 88.25 91 ARG A C 1
ATOM 701 O O . ARG A 1 91 ? 1.270 -1.231 -0.409 1.00 88.25 91 ARG A O 1
ATOM 708 N N . ASN A 1 92 ? 2.904 0.022 -1.302 1.00 88.12 92 ASN A N 1
ATOM 709 C CA . ASN A 1 92 ? 3.432 0.489 -0.019 1.00 88.12 92 ASN A CA 1
ATOM 710 C C . ASN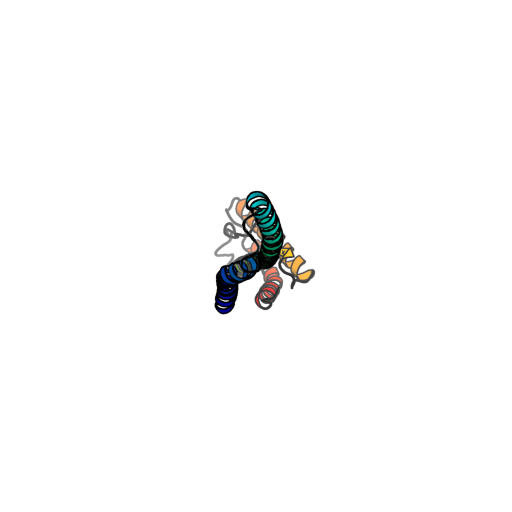 A 1 92 ? 2.429 1.370 0.740 1.00 88.12 92 ASN A C 1
ATOM 712 O O . ASN A 1 92 ? 2.357 1.282 1.966 1.00 88.12 92 ASN A O 1
ATOM 716 N N . LEU A 1 93 ? 1.637 2.185 0.037 1.00 87.00 93 LEU A N 1
ATOM 717 C CA . LEU A 1 93 ? 0.567 2.984 0.639 1.00 87.00 93 LEU A CA 1
ATOM 718 C C . LEU A 1 93 ? -0.529 2.098 1.236 1.00 87.00 93 LEU A C 1
ATOM 720 O O . LEU A 1 93 ? -0.894 2.302 2.396 1.00 87.00 93 LEU A O 1
ATOM 724 N N . LEU A 1 94 ? -0.999 1.085 0.498 1.00 88.00 94 LEU A N 1
ATOM 725 C CA . LEU A 1 94 ? -1.983 0.132 1.017 1.00 88.00 94 LEU A CA 1
ATOM 726 C C . LEU A 1 94 ? -1.449 -0.594 2.257 1.00 88.00 94 LEU A C 1
ATOM 728 O O . LEU A 1 94 ? -2.128 -0.661 3.281 1.00 88.00 94 LEU A O 1
ATOM 732 N N . LEU A 1 95 ? -0.212 -1.094 2.188 1.00 89.94 95 LEU A N 1
ATOM 733 C CA . LEU A 1 95 ? 0.434 -1.770 3.311 1.00 89.94 95 LEU A CA 1
ATOM 734 C C . LEU A 1 95 ? 0.520 -0.862 4.544 1.00 89.94 95 LEU A C 1
ATOM 736 O O . LEU A 1 95 ? 0.180 -1.282 5.649 1.00 89.94 95 LEU A O 1
ATOM 740 N N . LEU A 1 96 ? 0.950 0.388 4.364 1.00 88.25 96 LEU A N 1
ATOM 741 C CA . LEU A 1 96 ? 1.053 1.353 5.453 1.00 88.25 96 LEU A CA 1
ATOM 742 C C . LEU A 1 96 ? -0.310 1.595 6.116 1.00 88.25 96 LEU A C 1
ATOM 744 O O . LEU A 1 96 ? -0.400 1.605 7.344 1.00 88.25 96 LEU A O 1
ATOM 748 N N . GLN A 1 97 ? -1.371 1.742 5.323 1.00 87.56 97 GLN A N 1
ATOM 749 C CA . GLN A 1 97 ? -2.729 1.936 5.836 1.00 87.56 97 GLN A CA 1
ATOM 750 C C . GLN A 1 97 ? -3.237 0.715 6.602 1.00 87.56 97 GLN A C 1
ATOM 752 O O . GLN A 1 97 ? -3.795 0.867 7.692 1.00 87.56 97 GLN A O 1
ATOM 757 N N . LEU A 1 98 ? -3.006 -0.493 6.081 1.00 89.06 98 LEU A N 1
ATOM 758 C CA . LEU A 1 98 ? -3.364 -1.736 6.764 1.00 89.06 98 LEU A CA 1
ATOM 759 C C . LEU A 1 98 ? -2.633 -1.863 8.103 1.00 89.06 98 LEU A C 1
ATOM 761 O O . LEU A 1 98 ? -3.269 -2.152 9.109 1.00 89.06 98 LEU A O 1
ATOM 765 N N . LYS A 1 99 ? -1.329 -1.568 8.154 1.00 88.94 99 LYS A N 1
ATOM 766 C CA . LYS A 1 99 ? -0.546 -1.612 9.400 1.00 88.94 99 LYS A CA 1
ATOM 767 C C . LYS A 1 99 ? -1.027 -0.600 10.428 1.00 88.94 99 LYS A C 1
ATOM 769 O O . LYS A 1 99 ? -1.306 -0.966 11.563 1.00 88.94 99 LYS A O 1
ATOM 774 N N . ILE A 1 100 ? -1.171 0.662 10.023 1.00 86.38 100 ILE A N 1
ATOM 775 C CA . ILE A 1 100 ? -1.611 1.727 10.929 1.00 86.38 100 ILE A CA 1
ATOM 776 C C . ILE A 1 100 ? -3.007 1.417 11.471 1.00 86.38 100 ILE A C 1
ATOM 778 O O . ILE A 1 100 ? -3.241 1.554 12.668 1.00 86.38 100 ILE A O 1
ATOM 782 N N . SER A 1 101 ? -3.943 1.004 10.617 1.00 85.31 101 SER A N 1
ATOM 783 C CA . SER A 1 101 ? -5.296 0.667 11.066 1.00 85.31 101 SER A CA 1
ATOM 784 C C . SER A 1 101 ? -5.321 -0.582 11.949 1.00 85.31 101 SER A C 1
ATOM 786 O O . SER A 1 101 ? -5.999 -0.574 12.976 1.00 85.31 101 SER A O 1
ATOM 788 N N . TYR A 1 102 ? -4.543 -1.614 11.618 1.00 88.00 102 TYR A N 1
ATOM 789 C CA . TYR A 1 102 ? -4.379 -2.810 12.444 1.00 88.00 102 TYR A CA 1
ATOM 790 C C . TYR A 1 102 ? -3.846 -2.471 13.842 1.00 88.00 102 TYR A C 1
ATOM 792 O O . TYR A 1 102 ? -4.454 -2.867 14.836 1.00 88.00 102 TYR A O 1
ATOM 800 N N . ASP A 1 103 ? -2.762 -1.700 13.944 1.00 84.12 103 ASP A N 1
ATOM 801 C CA . ASP A 1 103 ? -2.160 -1.325 15.231 1.00 84.12 103 ASP A CA 1
ATOM 802 C C . ASP A 1 103 ? -3.149 -0.522 16.088 1.00 84.12 103 ASP A C 1
ATOM 804 O O . ASP A 1 103 ? -3.291 -0.741 17.293 1.00 84.12 103 ASP A O 1
ATOM 808 N N . LYS A 1 104 ? -3.908 0.376 15.453 1.00 78.38 104 LYS A N 1
ATOM 809 C CA . LYS A 1 104 ? -4.921 1.187 16.133 1.00 78.38 104 LYS A CA 1
ATOM 810 C C . LYS A 1 104 ? -6.069 0.342 16.662 1.00 78.38 104 LYS A C 1
ATOM 812 O O . LYS A 1 104 ? -6.392 0.452 17.841 1.00 78.38 104 LYS A O 1
ATOM 817 N N . ILE A 1 105 ? -6.663 -0.517 15.838 1.00 80.94 105 ILE A N 1
ATOM 818 C CA . ILE A 1 105 ? -7.792 -1.351 16.264 1.00 80.94 105 ILE A CA 1
ATOM 819 C C . ILE A 1 105 ? -7.350 -2.429 17.261 1.00 80.94 105 ILE A C 1
ATOM 821 O O . ILE A 1 105 ? -8.039 -2.660 18.250 1.00 80.94 105 ILE A O 1
ATOM 825 N N . SER A 1 106 ? -6.183 -3.045 17.075 1.00 82.81 106 SER A N 1
ATOM 826 C CA . SER A 1 106 ? -5.656 -4.032 18.029 1.00 82.81 106 SER A CA 1
ATOM 827 C C . SER A 1 106 ? -5.366 -3.416 19.402 1.00 82.81 106 SER A C 1
ATOM 829 O O . SER A 1 106 ? -5.619 -4.052 20.425 1.00 82.81 106 SER A O 1
ATOM 831 N N . SER A 1 107 ? -4.938 -2.150 19.462 1.00 79.00 107 SER A N 1
ATOM 832 C CA . SER A 1 107 ? -4.741 -1.448 20.737 1.00 79.00 107 SER A CA 1
ATOM 833 C C . SER A 1 107 ? -6.037 -1.265 21.545 1.00 79.00 107 SER A C 1
ATOM 835 O O . SER A 1 107 ? -5.991 -1.238 22.777 1.00 79.00 107 SER A O 1
ATOM 837 N N . ILE A 1 108 ? -7.202 -1.235 20.878 1.00 78.75 108 ILE A N 1
ATOM 838 C CA . ILE A 1 108 ? -8.522 -1.120 21.522 1.00 78.75 108 ILE A CA 1
ATOM 839 C C . ILE 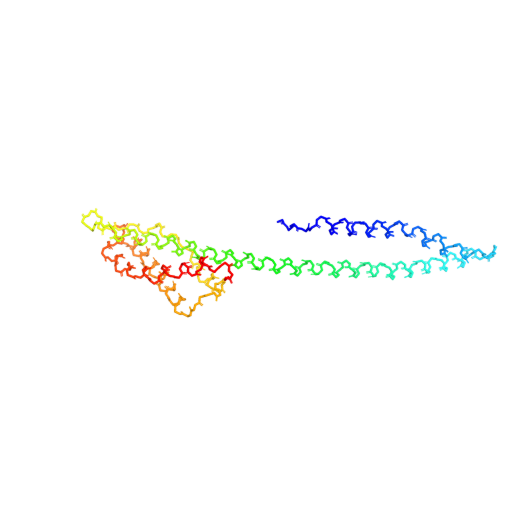A 1 108 ? -8.842 -2.358 22.373 1.00 78.75 108 ILE A C 1
ATOM 841 O O . ILE A 1 108 ? -9.572 -2.255 23.360 1.00 78.75 108 ILE A O 1
ATOM 845 N N . ALA A 1 109 ? -8.261 -3.520 22.054 1.00 74.62 109 ALA A N 1
ATOM 846 C CA . ALA A 1 109 ? -8.486 -4.758 22.803 1.00 74.62 109 ALA A CA 1
ATOM 847 C C . ALA A 1 109 ? -8.138 -4.636 24.288 1.00 74.62 109 ALA A C 1
ATOM 849 O O . ALA A 1 109 ? -8.822 -5.208 25.136 1.00 74.62 109 ALA A O 1
ATOM 850 N N . ASN A 1 110 ? -7.128 -3.828 24.604 1.00 74.94 110 ASN A N 1
ATOM 851 C CA . ASN A 1 110 ? -6.633 -3.647 25.964 1.00 74.94 110 ASN A CA 1
ATOM 852 C C . ASN A 1 110 ? -7.294 -2.469 26.698 1.00 74.94 110 ASN A C 1
ATOM 854 O O . ASN A 1 110 ? -6.915 -2.159 27.828 1.00 74.94 110 ASN A O 1
ATOM 858 N N . VAL A 1 111 ? -8.267 -1.796 26.076 1.00 78.69 111 VAL A N 1
ATOM 859 C CA . VAL A 1 111 ? -8.971 -0.667 26.691 1.00 78.69 111 VAL A CA 1
ATOM 860 C C . VAL A 1 111 ? -10.046 -1.181 27.650 1.00 78.69 111 VAL A C 1
ATOM 862 O O . VAL A 1 111 ? -10.954 -1.932 27.278 1.00 78.69 111 VAL A O 1
ATOM 865 N N . ASP A 1 112 ? -9.947 -0.745 28.904 1.00 77.00 112 ASP A N 1
ATOM 866 C CA . ASP A 1 112 ? -10.957 -0.981 29.933 1.00 77.00 112 ASP A CA 1
ATOM 867 C C . ASP A 1 112 ? -12.185 -0.100 29.662 1.00 77.00 112 ASP A C 1
ATOM 869 O O . ASP A 1 112 ? -12.119 1.129 29.741 1.00 77.00 112 ASP A O 1
ATOM 873 N N . GLU A 1 113 ? -13.312 -0.740 29.349 1.00 75.75 113 GLU A N 1
ATOM 874 C CA . GLU A 1 113 ? -14.589 -0.075 29.055 1.00 75.75 113 GLU A CA 1
ATOM 875 C C . GLU A 1 113 ? -15.093 0.776 30.222 1.00 75.75 113 GLU A C 1
ATOM 877 O O . GLU A 1 113 ? -15.764 1.783 30.002 1.00 75.75 113 GLU A O 1
ATOM 882 N N . ASN A 1 114 ? -14.724 0.418 31.455 1.00 70.75 114 ASN A N 1
ATOM 883 C CA . ASN A 1 114 ? -15.112 1.173 32.643 1.00 70.75 114 ASN A CA 1
ATOM 884 C C . ASN A 1 114 ? -14.315 2.476 32.791 1.00 70.75 114 ASN A C 1
ATOM 886 O O . ASN A 1 114 ? -14.751 3.386 33.493 1.00 70.75 114 ASN A O 1
ATOM 890 N N . LYS A 1 115 ? -13.145 2.572 32.144 1.00 72.75 115 LYS A N 1
ATOM 891 C CA . LYS A 1 115 ? -12.284 3.765 32.164 1.00 72.75 115 LYS A CA 1
ATOM 892 C C . LYS A 1 115 ? -12.494 4.649 30.945 1.00 72.75 115 LYS A C 1
ATOM 894 O O . LYS A 1 115 ? -12.408 5.867 31.062 1.00 72.75 115 LYS A O 1
ATOM 899 N N . LEU A 1 116 ? -12.759 4.045 29.789 1.00 74.38 116 LEU A N 1
ATOM 900 C CA . LEU A 1 116 ? -12.994 4.757 28.543 1.00 74.38 116 LEU A CA 1
ATOM 901 C C . LEU A 1 116 ? -14.212 4.156 27.842 1.00 74.38 116 LEU A C 1
ATOM 903 O O . LEU A 1 116 ? -14.122 3.137 27.157 1.00 74.38 116 LEU A O 1
ATOM 907 N N . SER A 1 117 ? -15.364 4.795 28.029 1.00 73.38 117 SER A N 1
ATOM 908 C CA . SER A 1 117 ? -16.636 4.331 27.467 1.00 73.38 117 SER A CA 1
ATOM 909 C C . SER A 1 117 ? -16.780 4.640 25.974 1.00 73.38 117 SER A C 1
ATOM 911 O O . SER A 1 117 ? -17.514 3.940 25.277 1.00 73.38 117 SER A O 1
ATOM 913 N N . HIS A 1 118 ? -16.068 5.660 25.483 1.00 74.75 118 HIS A N 1
ATOM 914 C CA . HIS A 1 118 ? -16.099 6.109 24.094 1.00 74.75 118 HIS A CA 1
ATOM 915 C C . HIS A 1 118 ? -14.685 6.346 23.565 1.00 74.75 118 HIS A C 1
ATOM 917 O O . HIS A 1 118 ? -13.860 6.981 24.221 1.00 74.75 118 HIS A O 1
ATOM 923 N N . LEU A 1 119 ? -14.430 5.855 22.357 1.00 72.94 119 LEU A N 1
ATOM 924 C CA . LEU A 1 119 ? -13.189 6.039 21.619 1.00 72.94 119 LEU A CA 1
ATOM 925 C C . LEU A 1 119 ? -13.399 7.094 20.544 1.00 72.94 119 LEU A C 1
ATOM 927 O O . LEU A 1 119 ? -14.234 6.915 19.655 1.00 72.94 119 LEU A O 1
ATOM 931 N N . ASP A 1 120 ? -12.619 8.166 20.596 1.00 71.31 120 ASP A N 1
ATOM 932 C CA . ASP A 1 120 ? -12.521 9.075 19.463 1.00 71.31 120 ASP A CA 1
ATOM 933 C C . ASP A 1 120 ? -11.682 8.407 18.368 1.00 71.31 120 ASP A C 1
ATOM 935 O O . ASP A 1 120 ? -10.473 8.257 18.519 1.00 71.31 120 ASP A O 1
ATOM 939 N N . LEU A 1 121 ? -12.325 7.979 17.281 1.00 71.50 121 LEU A N 1
ATOM 940 C CA . LEU A 1 121 ? -11.693 7.331 16.130 1.00 71.50 121 LEU A CA 1
ATOM 941 C C . LEU A 1 121 ? -11.385 8.312 14.988 1.00 71.50 121 LEU A C 1
ATOM 943 O O . LEU A 1 121 ? -10.993 7.882 13.905 1.00 71.50 121 LEU A O 1
ATOM 947 N N . ASN A 1 122 ? -11.470 9.628 15.227 1.00 63.25 122 ASN A N 1
ATOM 948 C CA . ASN A 1 122 ? -11.145 10.666 14.236 1.00 63.25 122 ASN A CA 1
ATOM 949 C C . ASN A 1 122 ? -9.690 10.628 13.733 1.00 63.25 122 ASN A C 1
ATOM 951 O O . ASN A 1 122 ? -9.344 1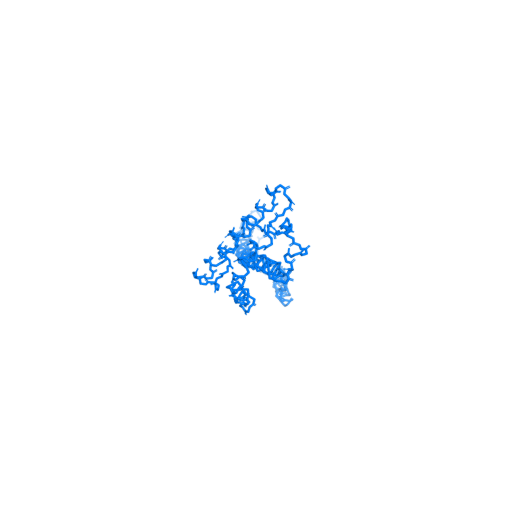1.320 12.777 1.00 63.25 122 ASN A O 1
ATOM 955 N N . PHE A 1 123 ? -8.828 9.830 14.365 1.00 60.50 123 PHE A N 1
ATOM 956 C CA . PHE A 1 123 ? -7.435 9.632 13.980 1.00 60.50 123 PHE A CA 1
ATOM 957 C C . PHE A 1 123 ? -7.221 8.444 13.025 1.00 60.50 123 PHE A C 1
ATOM 959 O O . PHE A 1 123 ? -6.075 8.198 12.634 1.00 60.50 123 PHE A O 1
ATOM 966 N N . LEU A 1 124 ? -8.257 7.680 12.653 1.00 64.50 124 LEU A N 1
ATOM 967 C CA . LEU A 1 124 ? -8.186 6.689 11.571 1.00 64.50 124 LEU A CA 1
ATOM 968 C C . LEU A 1 124 ? -8.040 7.419 10.229 1.00 64.50 124 LEU A C 1
ATOM 970 O O . LEU A 1 124 ? -9.003 7.684 9.526 1.00 64.50 124 LEU A O 1
ATOM 974 N N . ILE A 1 125 ? -6.805 7.781 9.893 1.00 60.00 125 ILE A N 1
ATOM 975 C CA . ILE A 1 125 ? -6.458 8.357 8.597 1.00 60.00 125 ILE A CA 1
ATOM 976 C C . ILE A 1 125 ? -6.207 7.190 7.642 1.00 60.00 125 ILE A C 1
ATOM 978 O O . ILE A 1 125 ? -5.182 6.514 7.751 1.00 60.00 125 ILE A O 1
ATOM 982 N N . PHE A 1 126 ? -7.141 6.955 6.728 1.00 69.56 126 PHE A N 1
ATOM 983 C CA . PHE A 1 126 ? -6.971 6.065 5.583 1.00 69.56 126 PHE A CA 1
ATOM 984 C C . PHE A 1 126 ? -7.319 6.823 4.300 1.00 69.56 126 PHE A C 1
ATOM 986 O O . PHE A 1 126 ? -8.051 7.815 4.331 1.00 69.56 126 PHE A O 1
ATOM 993 N N . ASP A 1 127 ? -6.735 6.410 3.178 1.00 71.25 127 ASP A N 1
ATOM 994 C CA . ASP A 1 127 ? -7.042 7.036 1.896 1.00 71.25 127 ASP A CA 1
ATOM 995 C C . ASP A 1 127 ? -8.473 6.673 1.494 1.00 71.25 127 ASP A C 1
ATOM 997 O O . ASP A 1 127 ? -8.841 5.500 1.479 1.00 71.25 127 ASP A O 1
ATOM 1001 N N . LYS A 1 128 ? -9.288 7.672 1.146 1.00 76.19 128 LYS A N 1
ATOM 1002 C CA . LYS A 1 128 ? -10.652 7.446 0.643 1.00 76.19 128 LYS A CA 1
ATOM 1003 C C . LYS A 1 128 ? -10.656 6.661 -0.670 1.00 76.19 128 LYS A C 1
ATOM 1005 O O . LYS A 1 128 ? -11.646 6.006 -0.983 1.00 76.19 128 LYS A O 1
ATOM 1010 N N . ASN A 1 129 ? -9.538 6.694 -1.389 1.00 83.62 129 ASN A N 1
ATOM 1011 C CA . ASN A 1 129 ? -9.308 5.973 -2.629 1.00 83.62 129 ASN A CA 1
ATOM 1012 C C . ASN A 1 129 ? -8.464 4.704 -2.434 1.00 83.62 129 ASN A C 1
ATOM 1014 O O . ASN A 1 129 ? -7.857 4.221 -3.383 1.00 83.62 129 ASN A O 1
ATOM 1018 N N . TRP A 1 130 ? -8.456 4.108 -1.235 1.00 83.56 130 TRP A N 1
ATOM 1019 C CA . TRP A 1 130 ? -7.695 2.883 -0.938 1.00 83.56 130 TRP A CA 1
ATOM 1020 C C . TRP A 1 130 ? -7.911 1.747 -1.961 1.00 83.56 130 TRP A C 1
ATOM 1022 O O . TRP A 1 130 ? -7.001 0.959 -2.228 1.00 83.56 130 TRP A O 1
ATOM 1032 N N . TYR A 1 131 ? -9.102 1.677 -2.568 1.00 84.25 131 TYR A N 1
ATOM 1033 C CA . TYR A 1 131 ? -9.460 0.690 -3.588 1.00 84.25 131 TYR A CA 1
ATOM 1034 C C . TYR A 1 131 ? -8.637 0.832 -4.880 1.00 84.25 131 TYR A C 1
ATOM 1036 O O . TYR A 1 131 ? -8.426 -0.162 -5.572 1.00 84.25 131 TYR A O 1
ATOM 1044 N N . GLU A 1 132 ? -8.123 2.027 -5.188 1.00 86.81 132 GLU A N 1
ATOM 1045 C CA . GLU A 1 132 ? -7.243 2.281 -6.336 1.00 86.81 132 GLU A CA 1
ATOM 1046 C C . GLU A 1 132 ? -5.868 1.624 -6.162 1.00 86.81 132 GLU A C 1
ATOM 1048 O O . GLU A 1 132 ? -5.153 1.411 -7.138 1.00 86.81 132 GLU A O 1
ATOM 1053 N N . HIS A 1 133 ? -5.482 1.268 -4.935 1.00 85.81 133 HIS A N 1
ATOM 1054 C CA . HIS A 1 133 ? -4.213 0.594 -4.668 1.00 85.81 133 HIS A CA 1
ATOM 1055 C C . HIS A 1 133 ? -4.308 -0.934 -4.778 1.00 85.81 133 HIS A C 1
ATOM 1057 O O . HIS A 1 133 ? -3.286 -1.587 -4.981 1.00 85.81 133 HIS A O 1
ATOM 1063 N N . LEU A 1 134 ? -5.510 -1.517 -4.677 1.00 85.56 134 LEU A N 1
ATOM 1064 C CA . LEU A 1 134 ? -5.711 -2.973 -4.722 1.00 85.56 134 LEU A CA 1
ATOM 1065 C C . LEU A 1 134 ? -5.158 -3.648 -5.989 1.00 85.56 134 LEU A C 1
ATOM 1067 O O . LEU A 1 134 ? -4.542 -4.706 -5.848 1.00 85.56 134 LEU A O 1
ATOM 1071 N N . PRO A 1 135 ? -5.327 -3.089 -7.209 1.00 85.06 135 PRO A N 1
ATOM 1072 C CA . PRO A 1 135 ? -4.832 -3.732 -8.427 1.00 85.06 135 PRO A CA 1
ATOM 1073 C C . PRO A 1 135 ? -3.310 -3.901 -8.457 1.00 85.06 135 PRO A C 1
ATOM 1075 O O . PRO A 1 135 ? -2.808 -4.723 -9.214 1.00 85.06 135 PRO A O 1
ATOM 1078 N N . TYR A 1 136 ? -2.584 -3.136 -7.638 1.00 83.06 136 TYR A N 1
ATOM 1079 C CA . TYR A 1 136 ? -1.124 -3.126 -7.587 1.00 83.06 136 TYR A CA 1
ATOM 1080 C C . TYR A 1 136 ? -0.543 -4.139 -6.591 1.00 83.06 136 TYR A C 1
ATOM 1082 O O . TYR A 1 136 ? 0.660 -4.135 -6.349 1.00 83.06 136 TYR A O 1
ATOM 1090 N N . VAL A 1 137 ? -1.374 -4.998 -5.987 1.00 82.50 137 VAL A N 1
ATOM 1091 C CA . VAL A 1 137 ? -0.920 -6.036 -5.054 1.00 82.50 137 VAL A CA 1
ATOM 1092 C C . VAL A 1 137 ? -1.239 -7.421 -5.609 1.00 82.50 137 VAL A C 1
ATOM 1094 O O . VAL A 1 137 ? -2.234 -8.055 -5.263 1.00 82.50 137 VAL A O 1
ATOM 1097 N N . GLU A 1 138 ? -0.352 -7.912 -6.473 1.00 80.88 138 GLU A N 1
ATOM 1098 C CA . GLU A 1 138 ? -0.569 -9.128 -7.272 1.00 80.88 138 GLU A CA 1
ATOM 1099 C C . GLU A 1 138 ? -0.562 -10.434 -6.456 1.00 80.88 138 GLU A C 1
ATOM 1101 O O . GLU A 1 138 ? -1.056 -11.467 -6.902 1.00 80.88 138 GLU A O 1
ATOM 1106 N N . CYS A 1 139 ? -0.024 -10.410 -5.235 1.00 81.94 139 CYS A N 1
ATOM 1107 C CA . CYS A 1 139 ? 0.104 -11.595 -4.386 1.00 81.94 139 CYS A CA 1
ATOM 1108 C C . CYS A 1 139 ? -1.158 -11.934 -3.576 1.00 81.94 139 CYS A C 1
ATOM 1110 O O . CYS A 1 139 ? -1.174 -12.940 -2.856 1.00 81.94 139 CYS A O 1
ATOM 1112 N N . LEU A 1 140 ? -2.212 -11.122 -3.659 1.00 85.94 140 LEU A N 1
ATOM 1113 C CA . LEU A 1 140 ? -3.441 -11.319 -2.897 1.00 85.94 140 LEU A CA 1
ATOM 1114 C C . LEU A 1 140 ? -4.426 -12.225 -3.636 1.00 85.94 140 LEU A C 1
ATOM 1116 O O . LEU A 1 140 ? -4.714 -12.052 -4.817 1.00 85.94 140 LEU A O 1
ATOM 1120 N N . GLY A 1 141 ? -4.963 -13.209 -2.917 1.00 87.44 141 GLY A N 1
ATOM 1121 C CA . GLY A 1 141 ? -6.056 -14.033 -3.416 1.00 87.44 141 GLY A CA 1
ATOM 1122 C C . GLY A 1 141 ? -7.404 -13.338 -3.233 1.00 87.44 141 GLY A C 1
ATOM 1123 O O . GLY A 1 141 ? -7.534 -12.368 -2.493 1.00 87.44 141 GLY A O 1
ATOM 1124 N N . ARG A 1 142 ? -8.454 -13.904 -3.836 1.00 88.38 142 ARG A N 1
ATOM 1125 C CA . ARG A 1 142 ? -9.830 -13.399 -3.695 1.00 88.38 142 ARG A CA 1
ATOM 1126 C C . ARG A 1 142 ? -10.254 -13.185 -2.234 1.00 88.38 142 ARG A C 1
ATOM 1128 O O . ARG A 1 142 ? -10.817 -12.146 -1.923 1.00 88.38 142 ARG A O 1
ATOM 1135 N N . LYS A 1 143 ? -9.977 -14.150 -1.350 1.00 91.00 143 LYS A N 1
ATOM 1136 C CA . LYS A 1 143 ? -10.329 -14.042 0.076 1.00 91.00 143 LYS A CA 1
ATOM 1137 C C . LYS A 1 143 ? -9.591 -12.901 0.771 1.00 91.00 143 LYS A C 1
ATOM 1139 O O . LYS A 1 143 ? -10.185 -12.205 1.581 1.00 91.00 143 LYS A O 1
ATOM 1144 N N . ASP A 1 144 ? -8.319 -12.695 0.433 1.00 90.88 144 ASP A N 1
ATOM 1145 C CA . ASP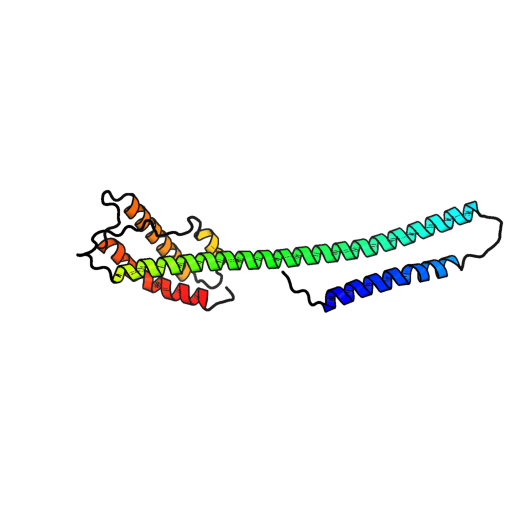 A 1 144 ? -7.525 -11.610 1.010 1.00 90.88 144 ASP A CA 1
ATOM 1146 C C . ASP A 1 144 ? -8.133 -10.252 0.629 1.00 90.88 144 ASP A C 1
ATOM 1148 O O . ASP A 1 144 ? -8.291 -9.378 1.475 1.00 90.88 144 ASP A O 1
ATOM 1152 N N . LEU A 1 145 ? -8.550 -10.105 -0.634 1.00 90.25 145 LEU A N 1
ATOM 1153 C CA . LEU A 1 145 ? -9.241 -8.908 -1.114 1.00 90.25 145 LEU A CA 1
ATOM 1154 C C . LEU A 1 145 ? -10.582 -8.698 -0.404 1.00 90.25 145 LEU A C 1
ATOM 1156 O O . LEU A 1 145 ? -10.867 -7.582 0.018 1.00 90.25 145 LEU A O 1
ATOM 1160 N N . GLU A 1 146 ? -11.382 -9.755 -0.235 1.00 90.19 146 GLU A N 1
ATOM 1161 C CA . GLU A 1 146 ? -12.648 -9.692 0.508 1.00 90.19 146 GLU A CA 1
ATOM 1162 C C . GLU A 1 146 ? -12.417 -9.186 1.941 1.00 90.19 146 GLU A C 1
ATOM 1164 O O . GLU A 1 146 ? -13.097 -8.257 2.369 1.00 90.19 146 GLU A O 1
ATOM 1169 N N . TYR A 1 147 ? -11.407 -9.702 2.650 1.00 91.56 147 TYR A N 1
ATOM 1170 C CA . TYR A 1 147 ? -11.074 -9.237 4.000 1.00 91.56 147 TYR A CA 1
ATOM 1171 C C . TYR A 1 147 ? -10.579 -7.790 4.043 1.00 91.56 147 TYR A C 1
ATOM 1173 O O . TYR A 1 147 ? -10.952 -7.060 4.958 1.00 91.56 147 TYR A O 1
ATOM 1181 N N . ILE A 1 148 ? -9.773 -7.353 3.070 1.00 89.44 148 ILE A N 1
ATOM 1182 C CA . ILE A 1 148 ? -9.323 -5.956 2.985 1.00 89.44 148 ILE A CA 1
ATOM 1183 C C . ILE A 1 148 ? -10.513 -5.017 2.762 1.00 89.44 148 ILE A C 1
ATOM 1185 O O . ILE A 1 148 ? -10.613 -3.987 3.428 1.00 89.44 148 ILE A O 1
ATOM 1189 N N . VAL A 1 149 ? -11.426 -5.371 1.855 1.00 89.50 149 VAL A N 1
ATOM 1190 C CA . VAL A 1 149 ? -12.633 -4.576 1.583 1.00 89.50 149 VAL A CA 1
ATOM 1191 C C . VAL A 1 149 ? -13.494 -4.472 2.838 1.00 89.50 149 VAL A C 1
ATOM 1193 O O . VAL A 1 149 ? -13.861 -3.370 3.250 1.00 89.50 149 VAL A O 1
ATOM 1196 N N . ASP A 1 150 ? -13.761 -5.608 3.483 1.00 88.00 150 ASP A N 1
ATOM 1197 C CA . ASP A 1 150 ? -14.517 -5.665 4.732 1.00 88.00 150 ASP A CA 1
ATOM 1198 C C . ASP A 1 150 ? -13.855 -4.840 5.842 1.00 88.00 150 ASP A C 1
ATOM 1200 O O . ASP A 1 150 ? -14.542 -4.206 6.645 1.00 88.00 150 ASP A O 1
ATOM 1204 N N . TRP A 1 151 ? -12.523 -4.835 5.897 1.00 88.88 151 TRP A N 1
ATOM 1205 C CA . TRP A 1 151 ? -11.753 -4.068 6.868 1.00 88.88 151 TRP A CA 1
ATOM 1206 C C . TRP A 1 151 ? -11.928 -2.566 6.673 1.00 88.88 151 TRP A C 1
ATOM 1208 O O . TRP A 1 151 ? -12.349 -1.882 7.604 1.00 88.88 151 TRP A O 1
ATOM 1218 N N . PHE A 1 152 ? -11.683 -2.051 5.467 1.00 87.25 152 PHE A N 1
ATOM 1219 C CA . PHE A 1 152 ? -11.838 -0.621 5.196 1.00 87.25 152 PHE A CA 1
ATOM 1220 C C . PHE A 1 152 ? -13.288 -0.147 5.341 1.00 87.25 152 PHE A C 1
ATOM 1222 O O . PHE A 1 152 ? -13.514 0.954 5.839 1.00 87.25 152 PHE A O 1
ATOM 1229 N N . TYR A 1 153 ? -14.274 -0.986 5.010 1.00 85.81 153 TYR A N 1
ATOM 1230 C CA . TYR A 1 153 ? -15.684 -0.666 5.244 1.00 85.81 153 TYR A CA 1
ATOM 1231 C C . TYR A 1 153 ? -16.015 -0.536 6.738 1.00 85.81 153 TYR A C 1
ATOM 1233 O O . TYR A 1 153 ? -16.736 0.370 7.157 1.00 85.81 153 TYR A O 1
ATOM 1241 N N . VAL A 1 154 ? -15.463 -1.423 7.569 1.00 84.12 154 VAL A N 1
ATOM 1242 C CA . VAL A 1 154 ? -15.610 -1.339 9.026 1.00 84.12 154 VAL A CA 1
ATOM 1243 C C . VAL A 1 154 ? -14.946 -0.080 9.581 1.00 84.12 154 VAL A C 1
ATOM 1245 O O . VAL A 1 154 ? -15.530 0.571 10.445 1.00 84.12 154 VAL A O 1
ATOM 1248 N N . LEU A 1 155 ? -13.757 0.284 9.094 1.00 82.94 155 LEU A N 1
ATOM 1249 C CA . LEU A 1 155 ? -13.075 1.508 9.525 1.00 82.94 155 LEU A CA 1
ATOM 1250 C C . LEU A 1 155 ? -13.890 2.761 9.191 1.00 82.94 155 LEU A C 1
ATOM 1252 O O . LEU A 1 155 ? -14.062 3.608 10.064 1.00 82.94 155 LEU A O 1
ATOM 1256 N N . ASP A 1 156 ? -14.440 2.846 7.979 1.00 83.56 156 ASP A N 1
ATOM 1257 C CA . ASP A 1 156 ? -15.295 3.960 7.550 1.00 83.56 156 ASP A CA 1
ATOM 1258 C C . ASP A 1 156 ? -16.582 4.053 8.389 1.00 83.56 156 ASP A C 1
ATOM 1260 O O . ASP A 1 156 ? -16.984 5.133 8.839 1.00 83.56 156 ASP A O 1
ATOM 1264 N N . LEU A 1 157 ? -17.193 2.904 8.700 1.00 82.38 157 LEU A N 1
ATOM 1265 C CA . LEU A 1 157 ? -18.354 2.833 9.586 1.00 82.38 157 LEU A CA 1
ATOM 1266 C C . LEU A 1 157 ? -18.023 3.342 10.997 1.00 82.38 157 LEU A C 1
ATOM 1268 O O . LEU A 1 157 ? -18.801 4.100 11.583 1.00 82.38 157 LEU A O 1
ATOM 1272 N N . LEU A 1 158 ? -16.889 2.913 11.551 1.00 80.56 158 LEU A N 1
ATOM 1273 C CA . LEU A 1 158 ? -16.417 3.307 12.877 1.00 80.56 158 LEU A CA 1
ATOM 1274 C C . LEU A 1 158 ? -16.060 4.801 12.936 1.00 80.56 158 LEU A C 1
ATOM 1276 O O . LEU A 1 158 ? -16.437 5.486 13.887 1.00 80.56 158 LEU A O 1
ATOM 1280 N N . GLU A 1 159 ? -15.392 5.331 11.913 1.00 80.69 159 GLU A N 1
ATOM 1281 C CA . GLU A 1 159 ? -15.078 6.759 11.792 1.00 80.69 159 GLU A CA 1
ATOM 1282 C C . GLU A 1 159 ? -16.363 7.598 11.712 1.00 80.69 159 GLU A C 1
ATOM 1284 O O . GLU A 1 159 ? -16.536 8.567 12.458 1.00 80.69 159 GLU A O 1
ATOM 1289 N N . THR A 1 160 ? -17.308 7.195 10.860 1.00 81.75 160 THR A N 1
ATOM 1290 C CA . THR A 1 160 ? -18.596 7.880 10.691 1.00 81.75 160 THR A CA 1
ATOM 1291 C C . THR A 1 160 ? -19.398 7.890 11.988 1.00 81.75 160 THR A C 1
ATOM 1293 O O . THR A 1 160 ? -19.928 8.932 12.385 1.00 81.75 160 THR A O 1
ATOM 1296 N N . LYS A 1 161 ? -19.463 6.759 12.697 1.00 80.31 161 LYS A N 1
ATOM 1297 C CA . LYS A 1 161 ? -20.120 6.681 14.009 1.00 80.31 161 LYS A CA 1
ATOM 1298 C C . LYS A 1 161 ? -19.440 7.569 15.040 1.00 80.31 161 LYS A C 1
ATOM 1300 O O . LYS A 1 161 ? -20.129 8.297 15.746 1.00 80.31 161 LYS A O 1
ATOM 1305 N N . SER A 1 162 ? -18.110 7.583 15.076 1.00 80.44 162 SER A N 1
ATOM 1306 C CA . SER A 1 162 ? -17.351 8.466 15.965 1.00 80.44 162 SER A CA 1
ATOM 1307 C C . SER A 1 162 ? -17.677 9.944 15.734 1.00 80.44 162 SER A C 1
ATOM 1309 O O . SER A 1 162 ? -17.870 10.682 16.696 1.00 80.44 162 SER A O 1
ATOM 1311 N N . ARG A 1 163 ? -17.782 10.374 14.469 1.00 78.94 163 ARG A N 1
ATOM 1312 C CA . ARG A 1 163 ? -18.079 11.770 14.092 1.00 78.94 163 ARG A CA 1
ATOM 1313 C C . ARG A 1 163 ? -19.512 12.196 14.370 1.00 78.94 163 ARG A C 1
ATOM 1315 O O . ARG A 1 163 ? -19.755 13.339 14.740 1.00 78.94 163 ARG A O 1
ATOM 1322 N N . THR A 1 164 ? -20.457 11.299 14.116 1.00 79.81 164 THR A N 1
ATOM 1323 C CA . THR A 1 164 ? -21.896 11.567 14.259 1.00 79.81 164 THR A CA 1
ATOM 1324 C C . THR A 1 164 ? -22.397 11.354 15.684 1.00 79.81 164 THR A C 1
ATOM 1326 O O . THR A 1 164 ? -23.517 11.751 16.006 1.00 79.81 164 THR A O 1
ATOM 1329 N N . SER A 1 165 ? -21.578 10.750 16.547 1.00 77.00 165 SER A N 1
ATOM 1330 C CA . SER A 1 165 ? -21.926 10.495 17.935 1.00 77.00 165 SER A CA 1
ATOM 1331 C C . SER A 1 165 ? -22.052 11.804 18.725 1.00 77.00 165 SER A C 1
ATOM 1333 O O . SER A 1 16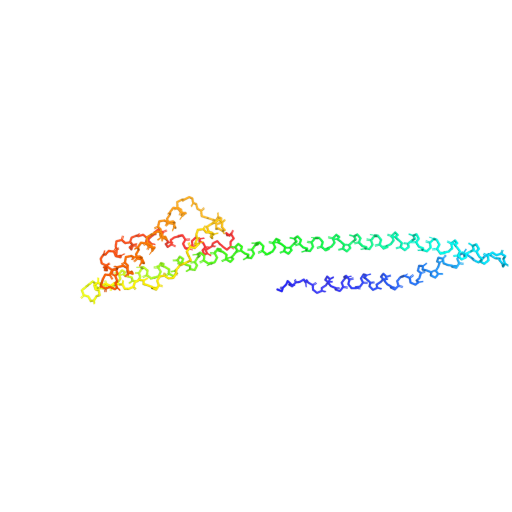5 ? -21.091 12.576 18.792 1.00 77.00 165 SER A O 1
ATOM 1335 N N . PRO A 1 166 ? -23.190 12.052 19.402 1.00 69.81 166 PRO A N 1
ATOM 1336 C CA . PRO A 1 166 ? -23.369 13.235 20.242 1.00 69.81 166 PRO A CA 1
ATOM 1337 C C . PRO A 1 166 ? -22.423 13.259 21.454 1.00 69.81 166 PRO A C 1
ATOM 1339 O O . PRO A 1 166 ? -22.253 14.308 22.071 1.00 69.81 166 PRO A O 1
ATOM 1342 N N . THR A 1 167 ? -21.797 12.126 21.794 1.00 70.06 167 THR A N 1
ATOM 1343 C CA . THR A 1 167 ? -20.802 12.000 22.871 1.00 70.06 167 THR A CA 1
ATOM 1344 C C . THR A 1 167 ? -19.353 12.114 22.382 1.00 70.06 167 THR A C 1
ATOM 1346 O O . THR A 1 167 ? -18.439 12.035 23.199 1.00 70.06 167 THR A O 1
ATOM 1349 N N . GLY A 1 168 ? -19.121 12.333 21.079 1.00 68.62 168 GLY A N 1
ATOM 1350 C CA . GLY A 1 168 ? -17.787 12.582 20.517 1.00 68.62 168 GLY A CA 1
ATOM 1351 C C . GLY A 1 168 ? -16.903 11.341 20.342 1.00 68.62 168 GLY A C 1
ATOM 1352 O O . GLY A 1 168 ? -15.682 11.467 20.303 1.00 68.62 168 GLY A O 1
ATOM 1353 N N . GLY A 1 169 ? -17.488 10.144 20.251 1.00 75.31 169 GLY A N 1
ATOM 1354 C CA . GLY A 1 169 ? -16.736 8.910 20.023 1.00 75.31 169 GLY A CA 1
ATOM 1355 C C . GLY A 1 169 ? -17.617 7.685 19.785 1.00 75.31 169 GLY A C 1
ATOM 1356 O O . GLY A 1 169 ? -18.826 7.712 20.022 1.00 75.31 169 GLY A O 1
ATOM 1357 N N . THR A 1 170 ? -17.003 6.595 19.327 1.00 80.19 170 THR A N 1
ATOM 1358 C CA . THR A 1 170 ? -17.657 5.287 19.176 1.00 80.19 170 THR A CA 1
ATOM 1359 C C . THR A 1 170 ? -17.638 4.536 20.508 1.00 80.19 170 THR A C 1
ATOM 1361 O O . THR A 1 170 ? -16.581 4.485 21.141 1.00 80.19 170 THR A O 1
ATOM 1364 N N . PRO A 1 171 ? -18.749 3.917 20.946 1.00 80.75 171 PRO A N 1
ATOM 1365 C CA . PRO A 1 171 ? -18.755 3.098 22.153 1.00 80.75 171 PRO A CA 1
ATOM 1366 C C . PRO A 1 171 ? -17.688 2.000 22.103 1.00 80.75 171 PRO A C 1
ATOM 1368 O O . PRO A 1 171 ? -17.602 1.244 21.131 1.00 80.75 171 PRO A O 1
ATOM 1371 N N . THR A 1 172 ? -16.894 1.873 23.165 1.00 78.44 172 THR A N 1
ATOM 1372 C CA . THR A 1 172 ? -15.753 0.943 23.207 1.00 78.44 172 THR A CA 1
ATOM 1373 C C . THR A 1 172 ? -16.174 -0.505 22.946 1.00 78.44 172 THR A C 1
ATOM 1375 O O . THR A 1 172 ? -15.548 -1.187 22.138 1.00 78.44 172 THR A O 1
ATOM 1378 N N . GLY A 1 173 ? -17.286 -0.962 23.529 1.00 77.69 173 GLY A N 1
ATOM 1379 C CA . GLY A 1 173 ? -17.812 -2.312 23.291 1.00 77.69 173 GLY A CA 1
ATOM 1380 C C . GLY A 1 173 ? -18.245 -2.571 21.841 1.00 77.69 173 GLY A C 1
ATOM 1381 O O . GLY A 1 173 ? -18.218 -3.710 21.382 1.00 77.69 173 GLY A O 1
ATOM 1382 N N . GLU A 1 174 ? -18.609 -1.533 21.083 1.00 79.25 174 GLU A N 1
ATOM 1383 C CA . GLU A 1 174 ? -18.912 -1.665 19.657 1.00 79.25 174 GLU A CA 1
ATOM 1384 C C . GLU A 1 174 ? -17.636 -1.769 18.821 1.00 79.25 174 GLU A C 1
ATOM 1386 O O . GLU A 1 174 ? -17.544 -2.652 17.970 1.00 79.25 174 GLU A O 1
ATOM 1391 N N . ALA A 1 175 ? -16.631 -0.937 19.108 1.00 77.19 175 ALA A N 1
ATOM 1392 C CA . ALA A 1 175 ? -15.318 -1.033 18.473 1.00 77.19 175 ALA A CA 1
ATOM 1393 C C . ALA A 1 175 ? -14.667 -2.406 18.723 1.00 77.19 175 ALA A C 1
ATOM 1395 O O . ALA A 1 175 ? -14.071 -2.988 17.815 1.00 77.19 175 ALA A O 1
ATOM 1396 N N . LYS A 1 176 ? -14.860 -2.979 19.921 1.00 80.12 176 LYS A N 1
ATOM 1397 C CA . LYS A 1 176 ? -14.329 -4.301 20.271 1.00 80.12 176 LYS A CA 1
ATOM 1398 C C . LYS A 1 176 ? -14.888 -5.455 19.439 1.00 80.12 176 LYS A C 1
ATOM 1400 O O . LYS A 1 176 ? -14.170 -6.425 19.224 1.00 80.12 176 LYS A O 1
ATOM 1405 N N . LYS A 1 177 ? -16.107 -5.345 18.894 1.00 82.50 177 LYS A N 1
ATOM 1406 C CA . LYS A 1 177 ? -16.682 -6.373 17.996 1.00 82.50 177 LYS A CA 1
ATOM 1407 C C . LYS A 1 177 ? -15.856 -6.584 16.729 1.00 82.50 177 LYS A C 1
ATOM 1409 O O . LYS A 1 177 ? -15.959 -7.623 16.089 1.00 82.50 177 LYS A O 1
ATOM 1414 N N . TYR A 1 178 ? -15.058 -5.591 16.354 1.00 77.94 178 TYR A N 1
ATOM 1415 C CA . TYR A 1 178 ? -14.236 -5.637 15.154 1.00 77.94 178 TYR A CA 1
ATOM 1416 C C . TYR A 1 178 ? -12.793 -6.070 15.439 1.00 77.94 178 TYR A C 1
ATOM 1418 O O . TYR A 1 178 ? -12.025 -6.237 14.496 1.00 77.94 178 TYR A O 1
ATOM 1426 N N . ILE A 1 179 ? -12.423 -6.322 16.704 1.00 79.44 179 ILE A N 1
ATOM 1427 C CA . ILE A 1 179 ? -11.096 -6.849 17.059 1.00 79.44 179 ILE A CA 1
ATOM 1428 C C . ILE A 1 179 ? -10.885 -8.230 16.455 1.00 79.44 179 ILE A C 1
ATOM 1430 O O . ILE A 1 179 ? -9.820 -8.476 15.906 1.00 79.44 179 ILE A O 1
ATOM 1434 N N . GLU A 1 180 ? -11.892 -9.103 16.468 1.00 78.19 180 GLU A N 1
ATOM 1435 C CA . GLU A 1 180 ? -11.792 -10.436 15.851 1.00 78.19 180 GLU A CA 1
ATOM 1436 C C . GLU A 1 180 ? -11.430 -10.345 14.359 1.00 78.19 180 GLU A C 1
ATOM 1438 O O . GLU A 1 180 ? -10.787 -11.232 13.807 1.00 78.19 180 GLU A O 1
ATOM 1443 N N . ARG A 1 181 ? -11.758 -9.226 13.694 1.00 78.50 181 ARG A N 1
ATOM 1444 C CA . ARG A 1 181 ? -11.380 -9.010 12.292 1.00 78.50 181 ARG A CA 1
ATOM 1445 C C . ARG A 1 181 ? -9.878 -8.769 12.098 1.00 78.50 181 ARG A C 1
ATOM 1447 O O . ARG A 1 181 ? -9.370 -9.016 11.007 1.00 78.50 181 ARG A O 1
ATOM 1454 N N . THR A 1 182 ? -9.157 -8.338 13.138 1.00 82.06 182 THR A N 1
ATOM 1455 C CA . THR A 1 182 ? -7.693 -8.156 13.092 1.00 82.06 182 THR A CA 1
ATOM 1456 C C . THR A 1 182 ? -6.954 -9.472 12.835 1.00 82.06 182 THR A C 1
ATOM 1458 O O . THR A 1 182 ? -5.898 -9.457 12.199 1.00 82.06 182 THR A O 1
ATOM 1461 N N . GLU A 1 183 ? -7.540 -10.610 13.229 1.00 85.00 183 GLU A N 1
ATOM 1462 C CA . GLU A 1 183 ? -6.980 -11.950 13.016 1.00 85.00 183 GLU A CA 1
ATOM 1463 C C . GLU A 1 183 ? -6.858 -12.308 11.530 1.00 85.00 183 GLU A C 1
ATOM 1465 O O . GLU A 1 183 ? -5.932 -13.015 11.139 1.00 85.00 183 GLU A O 1
ATOM 1470 N N . TYR A 1 184 ? -7.746 -11.777 10.683 1.00 88.62 184 TYR A N 1
ATOM 1471 C CA . TYR A 1 184 ? -7.702 -11.996 9.233 1.00 88.62 184 TYR A CA 1
ATOM 1472 C C . TYR A 1 184 ? -6.772 -11.012 8.519 1.00 88.62 184 TYR A C 1
ATOM 1474 O O . TYR A 1 184 ? -6.239 -11.325 7.458 1.00 88.62 184 TYR A O 1
ATOM 1482 N N . ILE A 1 185 ? -6.541 -9.833 9.102 1.00 90.75 185 ILE A N 1
ATOM 1483 C CA . ILE A 1 185 ? -5.733 -8.772 8.489 1.00 90.75 185 ILE A CA 1
ATOM 1484 C C . ILE A 1 185 ? -4.244 -8.957 8.755 1.00 90.75 185 ILE A C 1
ATOM 1486 O O . ILE A 1 185 ? -3.431 -8.700 7.866 1.00 90.75 185 ILE A O 1
ATOM 1490 N N . LYS A 1 186 ? -3.864 -9.460 9.933 1.00 91.75 186 LYS A N 1
ATOM 1491 C CA . LYS A 1 186 ? -2.453 -9.689 10.264 1.00 91.75 186 LYS A CA 1
ATOM 1492 C C . LYS A 1 186 ? -1.736 -10.616 9.261 1.00 91.75 186 LYS A C 1
ATOM 1494 O O . LYS A 1 186 ? -0.695 -10.205 8.748 1.00 91.75 186 LYS A O 1
ATOM 1499 N N . PRO A 1 187 ? -2.292 -11.784 8.876 1.00 92.62 187 PRO A N 1
ATOM 1500 C CA . PRO A 1 187 ? -1.679 -12.645 7.863 1.00 92.62 187 PRO A CA 1
ATOM 1501 C C . PRO A 1 187 ? -1.542 -11.972 6.492 1.00 92.62 187 PRO A C 1
ATOM 1503 O O . PRO A 1 187 ? -0.587 -12.241 5.767 1.00 92.62 187 PRO A O 1
ATOM 1506 N N . ILE A 1 188 ? -2.480 -11.092 6.129 1.00 91.75 188 ILE A N 1
ATOM 1507 C CA . ILE A 1 188 ? -2.456 -10.358 4.858 1.00 91.75 188 ILE A CA 1
ATOM 1508 C C . ILE A 1 188 ? -1.322 -9.330 4.858 1.00 91.75 188 ILE A C 1
ATOM 1510 O O . ILE A 1 188 ? -0.569 -9.261 3.888 1.00 91.75 188 ILE A O 1
ATOM 1514 N N . ILE A 1 189 ? -1.152 -8.580 5.952 1.00 92.00 189 ILE A N 1
ATOM 1515 C CA . ILE A 1 189 ? -0.017 -7.663 6.136 1.00 92.00 189 ILE A CA 1
ATOM 1516 C C . ILE A 1 189 ? 1.300 -8.427 5.973 1.00 92.00 189 ILE A C 1
ATOM 1518 O O . ILE A 1 189 ? 2.134 -8.041 5.156 1.00 92.00 189 ILE A O 1
ATOM 1522 N N . ASP A 1 190 ? 1.452 -9.545 6.684 1.00 91.44 190 ASP A N 1
ATOM 1523 C CA . ASP A 1 190 ? 2.679 -10.347 6.659 1.00 91.44 190 ASP A CA 1
ATOM 1524 C C . ASP A 1 190 ? 2.952 -10.922 5.254 1.00 91.44 190 ASP A C 1
ATOM 1526 O O . ASP A 1 190 ? 4.098 -10.998 4.800 1.00 91.44 190 ASP A O 1
ATOM 1530 N N . LYS A 1 191 ? 1.897 -11.284 4.517 1.00 90.06 191 LYS A N 1
ATOM 1531 C CA . LYS A 1 191 ? 1.981 -11.768 3.133 1.00 90.06 191 LYS A CA 1
ATOM 1532 C C . LYS A 1 191 ? 2.437 -10.684 2.154 1.00 90.06 191 LYS A C 1
ATOM 1534 O O . LYS A 1 191 ? 3.233 -10.977 1.262 1.00 90.06 191 LYS A O 1
ATOM 1539 N N . ILE A 1 192 ? 1.959 -9.449 2.317 1.00 88.81 192 ILE A N 1
ATOM 1540 C CA . ILE A 1 192 ? 2.395 -8.310 1.500 1.00 88.81 192 ILE A CA 1
ATOM 1541 C C . ILE A 1 192 ? 3.845 -7.950 1.847 1.00 88.81 192 ILE A C 1
ATOM 1543 O O . ILE A 1 192 ? 4.638 -7.730 0.939 1.00 88.81 192 ILE A O 1
ATOM 1547 N N . GLU A 1 193 ? 4.226 -7.940 3.128 1.00 88.50 193 GLU A N 1
ATOM 1548 C CA . GLU A 1 193 ? 5.594 -7.619 3.570 1.00 88.50 193 GLU A CA 1
ATOM 1549 C C . GLU A 1 193 ? 6.638 -8.637 3.108 1.00 88.50 193 GLU A C 1
ATOM 1551 O O . GLU A 1 193 ? 7.721 -8.255 2.665 1.00 88.50 193 GLU A O 1
ATOM 1556 N N . SER A 1 194 ? 6.317 -9.928 3.208 1.00 85.00 194 SER A N 1
ATOM 1557 C CA . SER A 1 194 ? 7.242 -11.015 2.869 1.00 85.00 194 SER A CA 1
ATOM 1558 C C . SER A 1 194 ? 7.466 -11.175 1.365 1.00 85.00 194 SER A C 1
ATOM 1560 O O . SER A 1 194 ? 8.552 -11.583 0.953 1.00 85.00 194 SER A O 1
ATOM 1562 N N . ASN A 1 195 ? 6.486 -10.812 0.535 1.00 74.56 195 ASN A N 1
ATOM 1563 C CA . ASN A 1 195 ? 6.652 -10.771 -0.912 1.00 74.56 195 ASN A CA 1
ATOM 1564 C C . ASN A 1 195 ? 7.077 -9.371 -1.358 1.00 74.56 195 ASN A C 1
ATOM 1566 O O . ASN A 1 195 ? 6.255 -8.504 -1.655 1.00 74.56 195 ASN A O 1
ATOM 1570 N N . THR A 1 196 ? 8.390 -9.174 -1.473 1.00 58.88 196 THR A N 1
ATOM 1571 C CA . THR A 1 196 ? 8.995 -7.982 -2.094 1.00 58.88 196 THR A CA 1
ATOM 1572 C C . THR A 1 196 ? 8.736 -7.878 -3.600 1.00 58.88 196 THR A C 1
ATOM 1574 O O . THR A 1 196 ? 9.109 -6.879 -4.207 1.00 58.88 196 THR A O 1
ATOM 1577 N N . SER A 1 197 ? 8.116 -8.898 -4.199 1.00 52.84 197 SER A N 1
ATOM 1578 C CA . SER A 1 197 ? 7.766 -8.965 -5.617 1.00 52.84 197 SER A CA 1
ATOM 1579 C C . SER A 1 197 ? 6.281 -9.262 -5.867 1.00 52.84 197 SER A C 1
ATOM 1581 O O . SER A 1 197 ? 5.966 -9.924 -6.855 1.00 52.84 197 SER A O 1
ATOM 1583 N N . CYS A 1 198 ? 5.389 -8.816 -4.972 1.00 54.81 198 CYS A N 1
ATOM 1584 C CA . CYS A 1 198 ? 4.119 -8.277 -5.466 1.00 54.81 198 CYS A CA 1
ATOM 1585 C C . CYS A 1 198 ? 4.425 -6.882 -6.043 1.00 54.81 198 CYS A C 1
ATOM 1587 O O . CYS A 1 198 ? 3.836 -6.549 -7.078 1.00 54.81 198 CYS A O 1
#

Sequence (198 aa):
MVHMNHKSYIVMGAAVAIFLLALPLIFNNGLSYQYVSNSSLDRFNNYTGVTLSYYAAIFGGFVGGIFTYAGVKLSLNNQGLLVKREAEAHRNLLLLQLKISYDKISSIANVDENKLSHLDLNFLIFDKNWYEHLPYVECLGRKDLEYIVDWFYVLDLLETKSRTSPTGGTPTGEAKKYIERTEYIKPIIDKIESNTSC